Protein AF-A0A954Z2D8-F1 (afdb_monomer_lite)

Secondary structure (DSSP, 8-state):
----PPPHHHHHHHHHHHHHHHHHHHHHHTSTTTHHHHHHHHHHHHHHHHHHHHT-HHHHHHH-HHHHHHHHHHHHHHHHHHHHHS-GGGHHHHHHHHHHHHHHHHHHHHHHHHHS-THHHHHHHHHHHHTTT--SSSHHHHHHHHHHHHHHHHHHHHHHHHHHHHHHHHHHHHHTT-TTS-SSPPPTTHHHHHHHHHHHHHHHHHHHHHHHTSHHHHHHHHTT--HHHHHHHHHHHHHHHHHHHHHHHHHHHTTS-GGGHHHHHHHHHHHHHHHHHHHHHHTT-HHHHHHHHHHHHHHHHHHHHHHHHTT--

Sequence (313 aa):
MLAFELPISVINFAYLVAAILFIYGLKGLTHPRTAVRGNLLGAVAMFIAVIVTLWDHHVIQYVGWGWIFGGIVVGGAIGAYLAVKVEMTGMPELVAVYNGFGGIASVLVAGAWLLSGTGEASHELTDATSALGAHDLMGNAGMSAALMQGTIAAAASGLIGGVTLLGSLVAYGKLAGIKWIPDGAFLPQQKAINALLMIVALALCYFTVTDIMGPTNAAIAANGGTVEAVATSTGWYYTGIVVIAFILGVTLVTPIGGADMPVVIALLNSYSGLAAAATGFVINNNVLIIAGSLVGASGLILTSIMCKAMNRS

pLDDT: mean 84.37, std 16.43, range [38.88, 98.44]

Foldseek 3Di:
DPQPQDPPVVLVVLLVVLLVLLVQLVVLCVDPVSNVVSVVSNVVSVVSNVVSVVSHVVVCPPPHPCVVVVCCVVVVVVLVCCVVPDDPLLVLLNLLQVLLVLLVVLLVLLLCLLLVFCVVLLVVLVVVCVVVVPPPDCSVVVSLVLLLLLLLLSLLLLQLSLLLNLLSVLLSCQLVVPPVQDFQDDDVVLVVVLVVLVVLSVVLSVCLSCLLVDVVVVVCVVVVHDSNVSSVVSSVSSVSNNVSSNVSSSSVNSNHGNVCSSLSSLQSQLSSLSSQLSSCSNVVRSSSVSSSNVSNVVSVVVSVVVCVVVVHD

Structure (mmCIF, N/CA/C/O backbone):
data_AF-A0A954Z2D8-F1
#
_entry.id   AF-A0A954Z2D8-F1
#
loop_
_atom_site.group_PDB
_atom_site.id
_atom_site.type_symbol
_atom_site.label_atom_id
_atom_site.label_alt_id
_atom_site.label_comp_id
_atom_site.label_asym_id
_atom_site.label_entity_id
_atom_site.label_seq_id
_atom_site.pdbx_PDB_ins_code
_atom_site.Cartn_x
_atom_site.Cartn_y
_atom_site.Cartn_z
_atom_site.occupancy
_atom_site.B_iso_or_equiv
_atom_site.auth_seq_id
_atom_site.auth_comp_id
_atom_site.auth_asym_id
_atom_site.auth_atom_id
_atom_site.pdbx_PDB_model_num
ATOM 1 N N . MET A 1 1 ? 9.539 -22.868 -30.161 1.00 38.88 1 MET A N 1
ATOM 2 C CA . MET A 1 1 ? 8.233 -22.185 -30.280 1.00 38.88 1 MET A CA 1
ATOM 3 C C . MET A 1 1 ? 8.534 -20.727 -30.548 1.00 38.88 1 MET A C 1
ATOM 5 O O . MET A 1 1 ? 9.243 -20.142 -29.745 1.00 38.88 1 MET A O 1
ATOM 9 N N . LEU A 1 2 ? 8.106 -20.186 -31.689 1.00 39.72 2 LEU A N 1
ATOM 10 C CA . LEU A 1 2 ? 8.226 -18.755 -31.976 1.00 39.72 2 LEU A CA 1
ATOM 11 C C . LEU A 1 2 ? 7.303 -18.022 -31.000 1.00 39.72 2 LEU A C 1
ATOM 13 O O . LEU A 1 2 ? 6.085 -18.070 -31.162 1.00 39.72 2 LEU A O 1
ATOM 17 N N . ALA A 1 3 ? 7.868 -17.450 -29.942 1.00 55.41 3 ALA A N 1
ATOM 18 C CA . ALA A 1 3 ? 7.122 -16.575 -29.058 1.00 55.41 3 ALA A CA 1
ATOM 19 C C . ALA A 1 3 ? 6.740 -15.329 -29.864 1.00 55.41 3 ALA A C 1
ATOM 21 O O . ALA A 1 3 ? 7.600 -14.639 -30.404 1.00 55.41 3 ALA A O 1
ATOM 22 N N . PHE A 1 4 ? 5.440 -15.102 -30.031 1.00 63.59 4 PHE A N 1
ATOM 23 C CA . PHE A 1 4 ? 4.930 -13.865 -30.603 1.00 63.59 4 PHE A CA 1
ATOM 24 C C . PHE A 1 4 ? 5.099 -12.769 -29.547 1.00 63.59 4 PHE A C 1
ATOM 26 O O . PHE A 1 4 ? 4.256 -12.616 -28.661 1.00 63.59 4 PHE A O 1
ATOM 33 N N . GLU A 1 5 ? 6.224 -12.063 -29.613 1.00 67.44 5 GLU A N 1
ATOM 34 C CA . GLU A 1 5 ? 6.506 -10.919 -28.753 1.00 67.44 5 GLU A CA 1
ATOM 35 C C . GLU A 1 5 ? 5.671 -9.722 -29.214 1.00 67.44 5 GLU A C 1
ATOM 37 O O . GLU A 1 5 ? 5.695 -9.333 -30.387 1.00 67.44 5 GLU A O 1
ATOM 42 N N . LEU A 1 6 ? 4.890 -9.148 -28.295 1.00 73.00 6 LEU A N 1
ATOM 43 C CA . LEU A 1 6 ? 4.179 -7.909 -28.579 1.00 73.00 6 LEU A CA 1
ATOM 44 C C . LEU A 1 6 ? 5.193 -6.762 -28.655 1.00 73.00 6 LEU A C 1
ATOM 46 O O . LEU A 1 6 ? 6.015 -6.619 -27.751 1.00 73.00 6 LEU A O 1
ATOM 50 N N . PRO A 1 7 ? 5.113 -5.892 -29.675 1.00 82.31 7 PRO A N 1
ATOM 51 C CA . PRO A 1 7 ? 5.908 -4.674 -29.691 1.00 82.31 7 PRO A CA 1
ATOM 52 C C . PRO A 1 7 ? 5.630 -3.824 -28.441 1.00 82.31 7 PRO A C 1
ATOM 54 O O . PRO A 1 7 ? 4.473 -3.676 -28.040 1.00 82.31 7 PRO A O 1
ATOM 57 N N . ILE A 1 8 ? 6.662 -3.186 -27.878 1.00 78.00 8 ILE A N 1
ATOM 58 C CA . ILE A 1 8 ? 6.557 -2.288 -26.706 1.00 78.00 8 ILE A CA 1
ATOM 59 C C . ILE A 1 8 ? 5.480 -1.206 -26.910 1.00 78.00 8 ILE A C 1
ATOM 61 O O . ILE A 1 8 ? 4.759 -0.834 -25.985 1.00 78.00 8 ILE A O 1
ATOM 65 N N . SER A 1 9 ? 5.309 -0.726 -28.144 1.00 85.12 9 SER A N 1
ATOM 66 C CA . SER A 1 9 ? 4.254 0.228 -28.502 1.00 85.12 9 SER A CA 1
ATOM 67 C C . SER A 1 9 ? 2.841 -0.318 -28.272 1.00 85.12 9 SER A C 1
ATOM 69 O O . SER A 1 9 ? 1.966 0.432 -27.843 1.00 85.12 9 SER A O 1
ATOM 71 N N . VAL A 1 10 ? 2.613 -1.614 -28.501 1.00 87.38 10 VAL A N 1
ATOM 72 C CA . VAL A 1 10 ? 1.324 -2.280 -28.261 1.00 87.38 10 VAL A CA 1
ATOM 73 C C . VAL A 1 10 ? 1.069 -2.435 -26.764 1.00 87.38 10 VAL A C 1
ATOM 75 O O . VAL A 1 10 ? -0.043 -2.162 -26.315 1.00 87.38 10 VAL A O 1
ATOM 78 N N . ILE A 1 11 ? 2.095 -2.794 -25.987 1.00 84.56 11 ILE A N 1
ATOM 79 C CA . ILE A 1 11 ? 2.027 -2.870 -24.517 1.00 84.56 11 ILE A CA 1
ATOM 80 C C . ILE A 1 11 ? 1.660 -1.496 -23.940 1.00 84.56 11 ILE A C 1
ATOM 82 O O . ILE A 1 11 ? 0.662 -1.362 -23.231 1.00 84.56 11 ILE A O 1
ATOM 86 N N . ASN A 1 12 ? 2.392 -0.449 -24.329 1.00 86.50 12 ASN A N 1
ATOM 87 C CA . ASN A 1 12 ? 2.139 0.926 -23.892 1.00 86.50 12 ASN A CA 1
ATOM 88 C C . ASN A 1 12 ? 0.759 1.440 -24.316 1.00 86.50 12 ASN A C 1
ATOM 90 O O . ASN A 1 12 ? 0.091 2.139 -23.551 1.00 86.50 12 ASN A O 1
ATOM 94 N N . PHE A 1 13 ? 0.302 1.081 -25.516 1.00 90.06 13 PHE A N 1
ATOM 95 C CA . PHE A 1 13 ? -1.039 1.425 -25.971 1.00 90.06 13 PHE A CA 1
ATOM 96 C C . PHE A 1 13 ? -2.118 0.721 -25.141 1.00 90.06 13 PHE A C 1
ATOM 98 O O . PHE A 1 13 ? -3.084 1.356 -24.721 1.00 90.06 13 PHE A O 1
ATOM 105 N N . ALA A 1 14 ? -1.956 -0.569 -24.848 1.00 91.75 14 ALA A N 1
ATOM 106 C CA . ALA A 1 14 ? -2.909 -1.306 -24.027 1.00 91.75 14 ALA A CA 1
ATOM 107 C C . ALA A 1 14 ? -2.941 -0.785 -22.579 1.00 91.75 14 ALA A C 1
ATOM 109 O O . ALA A 1 14 ? -4.015 -0.659 -21.989 1.00 91.75 14 ALA A O 1
ATOM 110 N N . TYR A 1 15 ? -1.789 -0.382 -22.042 1.00 89.75 15 TYR A N 1
ATOM 111 C CA . TYR A 1 15 ? -1.669 0.350 -20.784 1.00 89.75 15 TYR A CA 1
ATOM 112 C C . TYR A 1 15 ? -2.420 1.687 -20.803 1.00 89.75 15 TYR A C 1
ATOM 114 O O . TYR A 1 15 ? -3.185 1.979 -19.882 1.00 89.75 15 TYR A O 1
ATOM 122 N N . LEU A 1 16 ? -2.299 2.470 -21.875 1.00 90.88 16 LEU A N 1
ATOM 123 C CA . LEU A 1 16 ? -3.079 3.697 -22.042 1.00 90.88 16 LEU A CA 1
ATOM 124 C C . LEU A 1 16 ? -4.591 3.413 -22.077 1.00 90.88 16 LEU A C 1
ATOM 126 O O . LEU A 1 16 ? -5.366 4.112 -21.423 1.00 90.88 16 LEU A O 1
ATOM 130 N N . VAL A 1 17 ? -5.020 2.370 -22.793 1.00 95.06 17 VAL A N 1
ATOM 131 C CA . VAL A 1 17 ? -6.430 1.951 -22.837 1.00 95.06 17 VAL A CA 1
ATOM 132 C C . VAL A 1 17 ? -6.928 1.552 -21.446 1.00 95.06 17 VAL A C 1
ATOM 134 O O . VAL A 1 17 ? -7.984 2.023 -21.023 1.00 95.06 17 VAL A O 1
ATOM 137 N N . ALA A 1 18 ? -6.168 0.745 -20.701 1.00 95.12 18 ALA A N 1
ATOM 138 C CA . ALA A 1 18 ? -6.508 0.366 -19.331 1.00 95.12 18 ALA A CA 1
ATOM 139 C C . ALA A 1 18 ? -6.629 1.598 -18.416 1.00 95.12 18 ALA A C 1
ATOM 141 O O . ALA A 1 18 ? -7.608 1.727 -17.682 1.00 95.12 18 ALA A O 1
ATOM 142 N N . ALA A 1 19 ? -5.700 2.552 -18.514 1.00 93.19 19 ALA A N 1
ATOM 143 C CA . ALA A 1 19 ? -5.745 3.802 -17.758 1.00 93.19 19 ALA A CA 1
ATOM 144 C C . ALA A 1 19 ? -7.007 4.635 -18.059 1.00 93.19 19 ALA A C 1
ATOM 146 O O . ALA A 1 19 ? -7.671 5.119 -17.140 1.00 93.19 19 ALA A O 1
ATOM 147 N N . ILE A 1 20 ? -7.394 4.749 -19.334 1.00 95.38 20 ILE A N 1
ATOM 148 C CA . ILE A 1 20 ? -8.640 5.418 -19.741 1.00 95.38 20 ILE A CA 1
ATOM 149 C C . ILE A 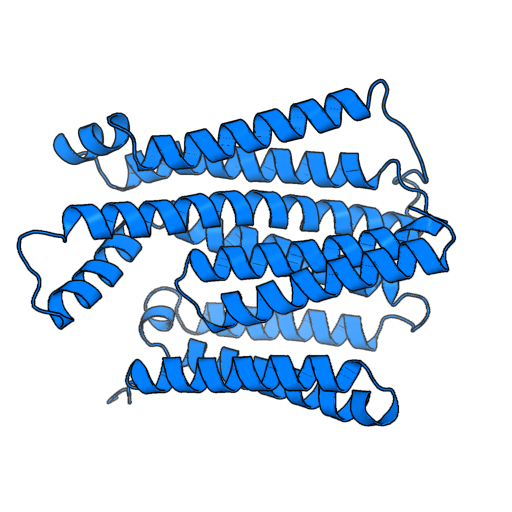1 20 ? -9.858 4.699 -19.143 1.00 95.38 20 ILE A C 1
ATOM 151 O O . ILE A 1 20 ? -10.761 5.348 -18.608 1.00 95.38 20 ILE A O 1
ATOM 155 N N . LEU A 1 21 ? -9.885 3.366 -19.183 1.00 96.62 21 LEU A N 1
ATOM 156 C CA . LEU A 1 21 ? -10.968 2.575 -18.600 1.00 96.62 21 LEU A CA 1
ATOM 157 C C . LEU A 1 21 ? -11.054 2.735 -17.075 1.00 96.62 21 LEU A C 1
ATOM 159 O O . LEU A 1 21 ? -12.168 2.841 -16.563 1.00 96.62 21 LEU A O 1
ATOM 163 N N . PHE A 1 22 ? -9.931 2.848 -16.354 1.00 94.81 22 PHE A N 1
ATOM 164 C CA . PHE A 1 22 ? -9.936 3.189 -14.924 1.00 94.81 22 PHE A CA 1
ATOM 165 C C . PHE A 1 22 ? -10.562 4.556 -14.655 1.00 94.81 22 PHE A C 1
ATOM 167 O O . PHE A 1 22 ? -11.401 4.676 -13.760 1.00 94.81 22 PHE A O 1
ATOM 174 N N . ILE A 1 23 ? -10.213 5.573 -15.449 1.00 94.44 23 ILE A N 1
ATOM 175 C CA . ILE A 1 23 ? -10.785 6.923 -15.331 1.00 94.44 23 ILE A CA 1
ATOM 176 C C . ILE A 1 23 ? -12.305 6.879 -15.519 1.00 94.44 23 ILE A C 1
ATOM 178 O O . ILE A 1 23 ? -13.056 7.407 -14.693 1.00 94.44 23 ILE A O 1
ATOM 182 N N . TYR A 1 24 ? -12.783 6.233 -16.586 1.00 95.44 24 TYR A N 1
ATOM 183 C CA . TYR A 1 24 ? -14.221 6.097 -16.833 1.00 95.44 24 TYR A CA 1
ATOM 184 C C . TYR A 1 24 ? -14.915 5.214 -15.794 1.00 95.44 24 TYR A C 1
ATOM 186 O O . TYR A 1 24 ? -16.057 5.501 -15.430 1.00 95.44 24 TYR A O 1
ATOM 194 N N . GLY A 1 25 ? -14.232 4.188 -15.288 1.00 95.38 25 GLY A N 1
ATOM 195 C CA . GLY A 1 25 ? -14.700 3.334 -14.203 1.00 95.38 25 GLY A CA 1
ATOM 196 C C . GLY A 1 25 ? -14.978 4.140 -12.938 1.00 95.38 25 GLY A C 1
ATOM 197 O O . GLY A 1 25 ? -16.120 4.180 -12.478 1.00 95.38 25 GLY A O 1
ATOM 198 N N . LEU A 1 26 ? -13.977 4.877 -12.444 1.00 92.19 26 LEU A N 1
ATOM 199 C CA . LEU A 1 26 ? -14.098 5.755 -11.274 1.00 92.19 26 LEU A CA 1
ATOM 200 C C . LEU A 1 26 ? -15.153 6.845 -11.480 1.00 92.19 26 LEU A C 1
ATOM 202 O O . LEU A 1 26 ? -15.986 7.071 -10.603 1.00 92.19 26 LEU A O 1
ATOM 206 N N . LYS A 1 27 ? -15.198 7.469 -12.664 1.00 93.62 27 LYS A N 1
ATOM 207 C CA . LYS A 1 27 ? -16.262 8.423 -13.007 1.00 93.62 27 LYS A CA 1
ATOM 208 C C . LYS A 1 27 ? -17.643 7.770 -12.923 1.00 93.62 27 LYS A C 1
ATOM 210 O O . LYS A 1 27 ? -18.565 8.371 -12.378 1.00 93.62 27 LYS A O 1
ATOM 215 N N . GLY A 1 28 ? -17.791 6.543 -13.416 1.00 94.38 28 GLY A N 1
ATOM 216 C CA . GLY A 1 28 ? -19.035 5.779 -13.353 1.00 94.38 28 GLY A CA 1
ATOM 217 C C . GLY A 1 28 ? -19.484 5.451 -11.925 1.00 94.38 28 GLY A C 1
ATOM 218 O O . GLY A 1 28 ? -20.688 5.410 -11.676 1.00 94.38 28 GLY A O 1
ATOM 219 N N . LEU A 1 29 ? -18.549 5.286 -10.984 1.00 94.19 29 LEU A N 1
ATOM 220 C CA . LEU A 1 29 ? -18.843 5.019 -9.570 1.00 94.19 29 LEU A CA 1
ATOM 221 C C . LEU A 1 29 ? -19.418 6.229 -8.819 1.00 94.19 29 LEU A C 1
ATOM 223 O O . LEU A 1 29 ? -20.086 6.051 -7.806 1.00 94.19 29 LEU A O 1
ATOM 227 N N . THR A 1 30 ? -19.233 7.451 -9.326 1.00 91.56 30 THR A N 1
ATOM 228 C CA . THR A 1 30 ? -19.733 8.672 -8.662 1.00 91.56 30 THR A CA 1
ATOM 229 C C . THR A 1 30 ? -21.256 8.833 -8.699 1.00 91.56 30 THR A C 1
ATOM 231 O O . THR A 1 30 ? -21.799 9.652 -7.962 1.00 91.56 30 THR A O 1
ATOM 234 N N . HIS A 1 31 ? -21.960 8.075 -9.548 1.00 93.44 31 HIS A N 1
ATOM 235 C CA . HIS A 1 31 ? -23.414 8.159 -9.690 1.00 93.44 31 HIS A CA 1
ATOM 236 C C . HIS A 1 31 ? -24.064 6.775 -9.521 1.00 93.44 31 HIS A C 1
ATOM 238 O O . HIS A 1 31 ? -23.681 5.836 -10.226 1.00 93.44 31 HIS A O 1
ATOM 244 N N . PRO A 1 32 ? -25.123 6.635 -8.694 1.00 94.25 32 PRO A N 1
ATOM 245 C CA . PRO A 1 32 ? -25.753 5.336 -8.429 1.00 94.25 32 PRO A CA 1
ATOM 246 C C . PRO A 1 32 ? -26.221 4.593 -9.687 1.00 94.25 32 PRO A C 1
ATOM 248 O O . PRO A 1 32 ? -26.073 3.379 -9.789 1.00 94.25 32 PRO A O 1
ATOM 251 N N . ARG A 1 33 ? -26.738 5.322 -10.689 1.00 96.56 33 ARG A N 1
ATOM 252 C CA . ARG A 1 33 ? -27.242 4.733 -11.946 1.00 96.56 33 ARG A CA 1
ATOM 253 C C . ARG A 1 33 ? -26.143 4.112 -12.811 1.00 96.56 33 ARG A C 1
ATOM 255 O O . ARG A 1 33 ? -26.430 3.220 -13.604 1.00 96.56 33 ARG A O 1
ATOM 262 N N . THR A 1 34 ? -24.905 4.590 -12.696 1.00 96.69 34 THR A N 1
ATOM 263 C CA . THR A 1 34 ? -23.763 4.118 -13.492 1.00 96.69 34 THR A CA 1
ATOM 264 C C . THR A 1 34 ? -22.790 3.259 -12.694 1.00 96.69 34 THR A C 1
ATOM 266 O O . THR A 1 34 ? -21.894 2.683 -13.304 1.00 96.69 34 THR A O 1
ATOM 269 N N . ALA A 1 35 ? -22.980 3.111 -11.379 1.00 95.62 35 ALA A N 1
ATOM 270 C CA . ALA A 1 35 ? -22.031 2.450 -10.484 1.00 95.62 35 ALA A CA 1
ATOM 271 C C . ALA A 1 35 ? -21.677 1.018 -10.921 1.00 95.62 35 ALA A C 1
ATOM 273 O O . ALA A 1 35 ? -20.503 0.669 -10.994 1.00 95.62 35 ALA A O 1
ATOM 274 N N . VAL A 1 36 ? -22.668 0.213 -11.320 1.00 96.94 36 VAL A N 1
ATOM 275 C CA . VAL A 1 36 ? -22.432 -1.167 -11.791 1.00 96.94 36 VAL A CA 1
ATOM 276 C C . VAL A 1 36 ? -21.559 -1.193 -13.049 1.00 96.94 36 VAL A C 1
ATOM 278 O O . VAL A 1 36 ? -20.618 -1.978 -13.143 1.00 96.94 36 VAL A O 1
ATOM 281 N N . ARG A 1 37 ? -21.834 -0.298 -14.009 1.00 96.69 37 ARG A N 1
ATOM 282 C CA . ARG A 1 37 ? -21.026 -0.170 -15.232 1.00 96.69 37 ARG A CA 1
ATOM 283 C C . ARG A 1 37 ? -19.627 0.355 -14.918 1.00 96.69 37 ARG A C 1
ATOM 285 O O . ARG A 1 37 ? -18.668 -0.141 -15.491 1.00 96.69 37 ARG A O 1
ATOM 292 N N . GLY A 1 38 ? -19.512 1.317 -14.002 1.00 96.81 38 GLY A N 1
ATOM 293 C CA . GLY A 1 38 ? -18.231 1.849 -13.540 1.00 96.81 38 GLY A CA 1
ATOM 294 C C . GLY A 1 38 ? -17.344 0.761 -12.937 1.00 96.81 38 GLY A C 1
ATOM 295 O O . GLY A 1 38 ? -16.188 0.625 -13.332 1.00 96.81 38 GLY A O 1
ATOM 296 N N . ASN A 1 39 ? -17.913 -0.080 -12.069 1.00 96.12 39 ASN A N 1
ATOM 297 C CA . ASN A 1 39 ? -17.202 -1.217 -11.489 1.00 96.12 39 ASN A CA 1
ATOM 298 C C . ASN A 1 39 ? -16.741 -2.220 -12.562 1.00 96.12 39 ASN A C 1
ATOM 300 O O . ASN A 1 39 ? -15.593 -2.657 -12.547 1.00 96.12 39 ASN A O 1
ATOM 304 N N . LEU A 1 40 ? -17.604 -2.540 -13.537 1.00 97.12 40 LEU A N 1
ATOM 305 C CA . LEU A 1 40 ? -17.248 -3.436 -14.641 1.00 97.12 40 LEU A CA 1
ATOM 306 C C . LEU A 1 40 ? -16.105 -2.875 -15.501 1.00 97.12 40 LEU A C 1
ATOM 308 O O . LEU A 1 40 ? -15.192 -3.618 -15.848 1.00 97.12 40 LEU A O 1
ATOM 312 N N . LEU A 1 41 ? -16.123 -1.577 -15.822 1.00 97.00 41 LEU A N 1
ATOM 313 C CA . LEU A 1 41 ? -15.036 -0.931 -16.568 1.00 97.00 41 LEU A CA 1
ATOM 314 C C . LEU A 1 41 ? -13.705 -1.016 -15.811 1.00 97.00 41 LEU A C 1
ATOM 316 O O . LEU A 1 41 ? -12.685 -1.317 -16.424 1.00 97.00 41 LEU A O 1
ATOM 320 N N . GLY A 1 42 ? -13.723 -0.820 -14.488 1.00 95.56 42 GLY A N 1
ATOM 321 C CA . GLY A 1 42 ? -12.544 -1.006 -13.639 1.00 95.56 42 GLY A CA 1
ATOM 322 C C . GLY A 1 42 ? -12.032 -2.451 -13.638 1.00 95.56 42 GLY A C 1
ATOM 323 O O . GLY A 1 42 ? -10.830 -2.676 -13.765 1.00 95.56 42 GLY A O 1
ATOM 324 N N . ALA A 1 43 ? -12.929 -3.439 -13.574 1.00 96.06 43 ALA A N 1
ATOM 325 C CA . ALA A 1 43 ? -12.555 -4.852 -13.650 1.00 96.06 43 ALA A CA 1
ATOM 326 C C . ALA A 1 43 ? -11.934 -5.219 -15.012 1.00 96.06 43 ALA A C 1
ATOM 328 O O . ALA A 1 43 ? -10.915 -5.906 -15.060 1.00 96.06 43 ALA A O 1
ATOM 329 N N . VAL A 1 44 ? -12.502 -4.719 -16.116 1.00 97.19 44 VAL A N 1
ATOM 330 C CA . VAL A 1 44 ? -11.943 -4.902 -17.467 1.00 97.19 44 VAL A CA 1
ATOM 331 C C . VAL A 1 44 ? -10.581 -4.217 -17.596 1.00 97.19 44 VAL A C 1
ATOM 333 O O . VAL A 1 44 ? -9.665 -4.801 -18.170 1.00 97.19 44 VAL A O 1
ATOM 336 N N . ALA A 1 45 ? -10.414 -3.019 -17.030 1.00 95.69 45 ALA A N 1
ATOM 337 C CA . ALA A 1 45 ? -9.133 -2.317 -17.006 1.00 95.69 45 ALA A CA 1
ATOM 338 C C . ALA A 1 45 ? -8.046 -3.125 -16.277 1.00 95.69 45 ALA A C 1
ATOM 340 O O . ALA A 1 45 ? -6.968 -3.332 -16.836 1.00 95.69 45 ALA A O 1
ATOM 341 N N . MET A 1 46 ? -8.347 -3.638 -15.074 1.00 95.31 46 MET A N 1
ATOM 342 C CA . MET A 1 46 ? -7.441 -4.524 -14.325 1.00 95.31 46 MET A CA 1
ATOM 343 C C . MET A 1 46 ? -7.102 -5.783 -15.124 1.00 95.31 46 MET A C 1
ATOM 345 O O . MET A 1 46 ? -5.939 -6.170 -15.184 1.00 95.31 46 MET A O 1
ATOM 349 N N . PHE A 1 47 ? -8.095 -6.409 -15.763 1.00 94.44 47 PHE A N 1
ATOM 350 C CA . PHE A 1 47 ? -7.877 -7.609 -16.569 1.00 94.44 47 PHE A CA 1
ATOM 351 C C . PHE A 1 47 ? -6.931 -7.345 -17.747 1.00 94.44 47 PHE A C 1
ATOM 353 O O . PHE A 1 47 ? -5.972 -8.090 -17.932 1.00 94.44 47 PHE A O 1
ATOM 360 N N . ILE A 1 48 ? -7.150 -6.263 -18.503 1.00 93.62 48 ILE A N 1
ATOM 361 C CA . ILE A 1 48 ? -6.263 -5.864 -19.607 1.00 93.62 48 ILE A CA 1
ATOM 362 C C . ILE A 1 48 ? -4.846 -5.620 -19.087 1.00 93.62 48 ILE A C 1
ATOM 364 O O . ILE A 1 48 ? -3.900 -6.156 -19.657 1.00 93.62 48 ILE A O 1
ATOM 368 N N . ALA A 1 49 ? -4.698 -4.855 -18.001 1.00 90.75 49 ALA A N 1
ATOM 369 C CA . ALA A 1 49 ? -3.393 -4.549 -17.425 1.00 90.75 49 ALA A CA 1
ATOM 370 C C . ALA A 1 49 ? -2.627 -5.826 -17.046 1.00 90.75 49 ALA A C 1
ATOM 372 O O . ALA A 1 49 ? -1.494 -5.997 -17.482 1.00 90.75 49 ALA A O 1
ATOM 373 N N . VAL A 1 50 ? -3.267 -6.754 -16.324 1.00 89.69 50 VAL A N 1
ATOM 374 C CA . VAL A 1 50 ? -2.652 -8.029 -15.926 1.00 89.69 50 VAL A CA 1
ATOM 375 C C . VAL A 1 50 ? -2.245 -8.859 -17.142 1.00 89.69 50 VAL A C 1
ATOM 377 O O . VAL A 1 50 ? -1.112 -9.323 -17.197 1.00 89.69 50 VAL A O 1
ATOM 380 N N . ILE A 1 51 ? -3.125 -9.038 -18.133 1.00 89.06 51 ILE A N 1
ATOM 381 C CA . ILE A 1 51 ? -2.817 -9.864 -19.312 1.00 89.06 51 ILE A CA 1
ATOM 382 C C . ILE A 1 51 ? -1.668 -9.273 -20.129 1.00 89.06 51 ILE A C 1
ATOM 384 O O . ILE A 1 51 ? -0.801 -10.014 -20.582 1.00 89.06 51 ILE A O 1
ATOM 388 N N . VAL A 1 52 ? -1.641 -7.952 -20.296 1.00 87.00 52 VAL A N 1
ATOM 389 C CA . VAL A 1 52 ? -0.574 -7.262 -21.027 1.00 87.00 52 VAL A CA 1
ATOM 390 C C . VAL A 1 52 ? 0.756 -7.381 -20.285 1.00 87.00 52 VAL A C 1
ATOM 392 O O . VAL A 1 52 ? 1.758 -7.700 -20.916 1.00 87.00 52 VAL A O 1
ATOM 395 N N . THR A 1 53 ? 0.771 -7.211 -18.958 1.00 84.44 53 THR A N 1
ATOM 396 C CA . THR A 1 53 ? 1.981 -7.424 -18.147 1.00 84.44 53 THR A CA 1
ATOM 397 C C . THR A 1 53 ? 2.461 -8.876 -18.209 1.00 84.44 53 THR A C 1
ATOM 399 O O . THR A 1 53 ? 3.659 -9.119 -18.279 1.00 84.44 53 THR A O 1
ATOM 402 N N . LEU A 1 54 ? 1.547 -9.851 -18.240 1.00 81.88 54 LEU A N 1
ATOM 403 C CA . LEU A 1 54 ? 1.895 -11.268 -18.399 1.00 81.88 54 LEU A CA 1
ATOM 404 C C . LEU A 1 54 ? 2.411 -11.622 -19.798 1.00 81.88 54 LEU A C 1
ATOM 406 O O . LEU A 1 54 ? 2.995 -12.687 -19.961 1.00 81.88 54 LEU A O 1
ATOM 410 N N . TRP A 1 55 ? 2.178 -10.777 -20.802 1.00 78.81 55 TRP A N 1
ATOM 411 C CA . TRP A 1 55 ? 2.686 -10.981 -22.160 1.00 78.81 55 TRP A CA 1
ATOM 412 C C . TRP A 1 55 ? 4.108 -10.433 -22.345 1.00 78.81 55 TRP A C 1
ATOM 414 O O . TRP A 1 55 ? 4.749 -10.717 -23.357 1.00 78.81 55 TRP A O 1
ATOM 424 N N . ASP A 1 56 ? 4.609 -9.654 -21.384 1.00 71.75 56 ASP A N 1
ATOM 425 C CA . ASP A 1 56 ? 5.977 -9.149 -21.403 1.00 71.75 56 ASP A CA 1
ATOM 426 C C . ASP A 1 56 ? 6.965 -10.277 -21.063 1.00 71.75 56 ASP A C 1
ATOM 428 O O . ASP A 1 56 ? 7.023 -10.789 -19.940 1.00 71.75 56 ASP A O 1
ATOM 432 N N . HIS A 1 57 ? 7.742 -10.691 -22.066 1.00 59.81 57 HIS A N 1
ATOM 433 C CA . HIS A 1 57 ? 8.661 -11.822 -21.972 1.00 59.81 57 HIS A CA 1
ATOM 434 C C . HIS A 1 57 ? 9.809 -11.606 -20.981 1.00 59.81 57 HIS A C 1
ATOM 436 O O . HIS A 1 57 ? 10.344 -12.599 -20.476 1.00 59.81 57 HIS A O 1
ATOM 442 N N . HIS A 1 58 ? 10.133 -10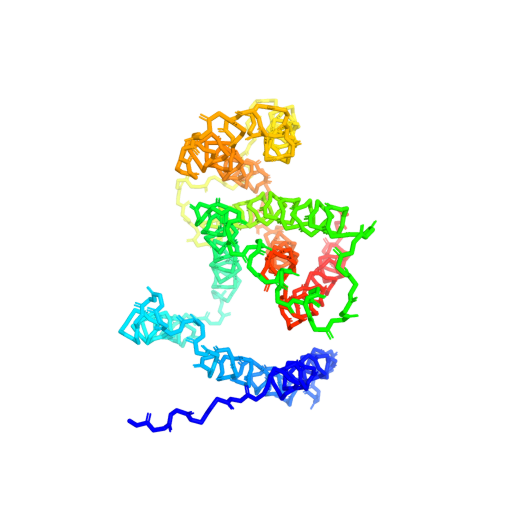.356 -20.634 1.00 59.94 58 HIS A N 1
ATOM 443 C CA . HIS A 1 58 ? 11.132 -10.055 -19.608 1.00 59.94 58 HIS A CA 1
ATOM 444 C C . HIS A 1 58 ? 10.669 -10.541 -18.233 1.00 59.94 58 HIS A C 1
ATOM 446 O O . HIS A 1 58 ? 11.445 -11.139 -17.502 1.00 59.94 58 HIS A O 1
ATOM 452 N N . VAL A 1 59 ? 9.379 -10.426 -17.909 1.00 58.34 59 VAL A N 1
ATOM 453 C CA . VAL A 1 59 ? 8.831 -10.861 -16.610 1.00 58.34 59 VAL A CA 1
ATOM 454 C C . VAL A 1 59 ? 8.876 -12.390 -16.453 1.00 58.34 59 VAL A C 1
ATOM 456 O O . VAL A 1 59 ? 9.058 -12.924 -15.357 1.00 58.34 59 VAL A O 1
ATOM 459 N N . ILE A 1 60 ? 8.727 -13.121 -17.559 1.00 56.62 60 ILE A N 1
ATOM 460 C CA . ILE A 1 60 ? 8.548 -14.580 -17.565 1.00 56.62 60 ILE A CA 1
ATOM 461 C C . ILE A 1 60 ? 9.868 -15.333 -17.334 1.00 56.62 60 ILE A C 1
ATOM 463 O O . ILE A 1 60 ? 9.860 -16.394 -16.702 1.00 56.62 60 ILE A O 1
ATOM 467 N N . GLN A 1 61 ? 10.991 -14.815 -17.840 1.00 55.97 61 GLN A N 1
ATOM 468 C CA . GLN A 1 61 ? 12.276 -15.526 -17.826 1.00 55.97 61 GLN A CA 1
ATOM 469 C C . GLN A 1 61 ? 12.930 -15.579 -16.434 1.00 55.97 61 GLN A C 1
ATOM 471 O O . GLN A 1 61 ? 13.576 -16.576 -16.119 1.00 55.97 61 GLN A O 1
ATOM 476 N N . TYR A 1 62 ? 12.718 -14.566 -15.585 1.00 54.09 62 TYR A N 1
ATOM 477 C CA . TYR A 1 62 ? 13.351 -14.479 -14.258 1.00 54.09 62 TYR A CA 1
ATOM 478 C C . TYR A 1 62 ? 12.639 -15.284 -13.166 1.00 54.09 62 TYR A C 1
ATOM 480 O O . TYR A 1 62 ? 13.281 -15.803 -12.256 1.00 54.09 62 TYR A O 1
ATOM 488 N N . VAL A 1 63 ? 11.311 -15.398 -13.240 1.00 59.34 63 VAL A N 1
ATOM 489 C CA . VAL A 1 63 ? 10.488 -15.966 -12.158 1.00 59.34 63 VAL A CA 1
ATOM 490 C C . VAL A 1 63 ? 9.930 -17.344 -12.527 1.00 59.34 63 VAL A C 1
ATOM 492 O O . VAL A 1 63 ? 9.738 -18.188 -11.656 1.00 59.34 63 VAL A O 1
ATOM 495 N N . GLY A 1 64 ? 9.704 -17.618 -13.815 1.00 67.56 64 GLY A N 1
ATOM 496 C CA . GLY A 1 64 ? 9.038 -18.831 -14.284 1.00 67.56 64 GLY A CA 1
ATOM 497 C C . GLY A 1 64 ? 7.522 -18.811 -14.040 1.00 67.56 64 GLY A C 1
ATOM 498 O O . GLY A 1 64 ? 7.026 -18.377 -12.999 1.00 67.56 64 GLY A O 1
ATOM 499 N N . TRP A 1 65 ? 6.760 -19.337 -15.004 1.00 73.12 65 TRP A N 1
ATOM 500 C CA . TRP A 1 65 ? 5.287 -19.334 -15.002 1.00 73.12 65 TRP A CA 1
ATOM 501 C C . TRP A 1 65 ? 4.639 -19.862 -13.712 1.00 73.12 65 TRP A C 1
ATOM 503 O O . TRP A 1 65 ? 3.553 -19.416 -13.346 1.00 73.12 65 TRP A O 1
ATOM 513 N N . GLY A 1 66 ? 5.299 -20.792 -13.014 1.00 80.44 66 GLY A N 1
ATOM 514 C CA . GLY A 1 66 ? 4.766 -21.431 -11.810 1.00 80.44 66 GLY A CA 1
ATOM 515 C C . GLY A 1 66 ? 4.517 -20.465 -10.650 1.00 80.44 66 GLY A C 1
ATOM 516 O O . GLY A 1 66 ? 3.454 -20.523 -10.036 1.00 80.44 66 GLY A O 1
ATOM 517 N N . TRP A 1 67 ? 5.449 -19.550 -10.368 1.00 84.50 67 TRP A N 1
ATOM 518 C CA . TRP A 1 67 ? 5.318 -18.612 -9.245 1.00 84.50 67 TRP A CA 1
ATOM 519 C C . TRP A 1 67 ? 4.308 -17.503 -9.534 1.00 84.50 67 TRP A C 1
ATOM 521 O O . TRP A 1 67 ? 3.497 -17.177 -8.669 1.00 84.50 67 TRP A O 1
ATOM 531 N N . ILE A 1 68 ? 4.302 -16.975 -10.762 1.00 85.81 68 ILE A N 1
ATOM 532 C CA . ILE A 1 68 ? 3.347 -15.942 -11.187 1.00 85.81 68 ILE A CA 1
ATOM 533 C C . ILE A 1 68 ? 1.922 -16.504 -11.170 1.00 85.81 68 ILE A C 1
ATOM 535 O O . ILE A 1 68 ? 1.033 -15.943 -10.527 1.00 85.81 68 ILE A O 1
ATOM 539 N N . PHE A 1 69 ? 1.704 -17.646 -11.829 1.00 86.12 69 PHE A N 1
ATOM 540 C CA . PHE A 1 69 ? 0.387 -18.276 -11.875 1.00 86.12 69 PHE A CA 1
ATOM 541 C C . PHE A 1 69 ? -0.055 -18.750 -10.487 1.00 86.12 69 PHE A C 1
ATOM 543 O O . PHE A 1 69 ? -1.200 -18.528 -10.098 1.00 86.12 69 PHE A O 1
ATOM 550 N N . GLY A 1 70 ? 0.860 -19.331 -9.704 1.00 90.44 70 GLY A N 1
ATOM 551 C CA . GLY A 1 70 ? 0.609 -19.719 -8.318 1.00 90.44 70 GLY A CA 1
ATOM 552 C C . GLY A 1 70 ? 0.173 -18.535 -7.455 1.00 90.44 70 GLY A C 1
ATOM 553 O O . GLY A 1 70 ? -0.831 -18.634 -6.754 1.00 90.44 70 GLY A O 1
ATOM 554 N N . GLY A 1 71 ? 0.860 -17.395 -7.557 1.00 91.56 71 GLY A N 1
ATOM 555 C CA . GLY A 1 71 ? 0.506 -16.167 -6.844 1.00 91.56 71 GLY A CA 1
ATOM 556 C C . GLY A 1 71 ? -0.873 -15.629 -7.230 1.00 91.56 71 GLY A C 1
ATOM 557 O O . GLY A 1 71 ? -1.683 -15.344 -6.347 1.00 91.56 71 GLY A O 1
ATOM 558 N N . ILE A 1 72 ? -1.178 -15.553 -8.531 1.00 91.81 72 ILE A N 1
ATOM 559 C CA . ILE A 1 72 ? -2.490 -15.104 -9.031 1.00 91.81 72 ILE A CA 1
ATOM 560 C C . ILE A 1 72 ? -3.606 -16.031 -8.543 1.00 91.81 72 ILE A C 1
ATOM 562 O O . ILE A 1 72 ? -4.632 -15.553 -8.062 1.00 91.81 72 ILE A O 1
ATOM 566 N N . VAL A 1 73 ? -3.415 -17.348 -8.639 1.00 94.06 73 VAL A N 1
ATOM 567 C CA . VAL A 1 73 ? -4.428 -18.330 -8.234 1.00 94.06 73 VAL A CA 1
ATOM 568 C C . VAL A 1 73 ? -4.639 -18.306 -6.726 1.00 94.06 73 VAL A C 1
ATOM 570 O O . VAL A 1 73 ? -5.780 -18.208 -6.281 1.00 94.06 73 VAL A O 1
ATOM 573 N N . VAL A 1 74 ? -3.571 -18.364 -5.928 1.00 95.12 74 VAL A N 1
ATOM 574 C CA . VAL A 1 74 ? -3.676 -18.388 -4.462 1.00 95.12 74 VAL A CA 1
ATOM 575 C C . VAL A 1 74 ? -4.230 -17.063 -3.942 1.00 95.12 74 VAL A C 1
ATOM 577 O O . VAL A 1 74 ? -5.204 -17.061 -3.189 1.00 95.12 74 VAL A O 1
ATOM 580 N N . GLY A 1 75 ? -3.666 -15.933 -4.375 1.00 94.44 75 GLY A N 1
ATOM 581 C CA . GLY A 1 75 ? -4.122 -14.605 -3.967 1.00 94.44 75 GLY A CA 1
ATOM 582 C C . GLY A 1 75 ? -5.550 -14.316 -4.427 1.00 94.44 75 GLY A C 1
ATOM 583 O O . GLY A 1 75 ? -6.378 -13.877 -3.629 1.00 94.44 75 GLY A O 1
ATOM 584 N N . GLY A 1 76 ? -5.870 -14.634 -5.685 1.00 94.62 76 GLY A N 1
ATOM 585 C CA . GLY A 1 76 ? -7.208 -14.477 -6.250 1.00 94.62 76 GLY A CA 1
ATOM 586 C C . GLY A 1 76 ? -8.253 -15.351 -5.558 1.00 94.62 76 GLY A C 1
ATOM 587 O O . GLY A 1 76 ? -9.341 -14.867 -5.253 1.00 94.62 76 GLY A O 1
ATOM 588 N N . ALA A 1 77 ? -7.924 -16.607 -5.238 1.00 95.94 77 ALA A N 1
ATOM 589 C CA . ALA A 1 77 ? -8.827 -17.512 -4.530 1.00 95.94 77 ALA A CA 1
ATOM 590 C C . ALA A 1 77 ? -9.092 -17.057 -3.088 1.00 95.94 77 ALA A C 1
ATOM 592 O O . ALA A 1 77 ? -10.249 -17.013 -2.670 1.00 95.94 77 ALA A O 1
ATOM 593 N N . ILE A 1 78 ? -8.048 -16.679 -2.339 1.00 95.69 78 ILE A N 1
ATOM 594 C CA . ILE A 1 78 ? -8.196 -16.157 -0.971 1.00 95.69 78 ILE A CA 1
ATOM 595 C C . ILE A 1 78 ? -9.009 -14.860 -0.990 1.00 95.69 78 ILE A C 1
ATOM 597 O O . ILE A 1 78 ? -9.957 -14.720 -0.216 1.00 95.69 78 ILE A O 1
ATOM 601 N N . GLY A 1 79 ? -8.683 -13.939 -1.901 1.00 94.06 79 GLY A N 1
ATOM 602 C CA . GLY A 1 79 ? -9.410 -12.687 -2.081 1.00 94.06 79 GLY A CA 1
ATOM 603 C C . GLY A 1 79 ? -10.890 -12.925 -2.374 1.00 94.06 79 GLY A C 1
ATOM 604 O O . GLY A 1 79 ? -11.741 -12.445 -1.630 1.00 94.06 79 GLY A O 1
ATOM 605 N N . ALA A 1 80 ? -11.207 -13.730 -3.389 1.00 94.56 80 ALA A N 1
ATOM 606 C CA . ALA A 1 80 ? -12.586 -14.038 -3.765 1.00 94.56 80 ALA A CA 1
ATOM 607 C C . ALA A 1 80 ? -13.365 -14.732 -2.638 1.00 94.56 80 ALA A C 1
ATOM 609 O O . ALA A 1 80 ? -14.518 -14.389 -2.379 1.00 94.56 80 ALA A O 1
ATOM 610 N N . TYR A 1 81 ? -12.736 -15.675 -1.936 1.00 96.06 81 TYR A N 1
ATOM 611 C CA . TYR A 1 81 ? -13.358 -16.358 -0.806 1.00 96.06 81 TYR A CA 1
ATOM 612 C C . TYR A 1 81 ? -13.724 -15.387 0.321 1.00 96.06 81 TYR A C 1
ATOM 614 O O . TYR A 1 81 ? -14.853 -15.418 0.810 1.00 96.06 81 TYR A O 1
ATOM 622 N N . LEU A 1 82 ? -12.801 -14.500 0.710 1.00 94.19 82 LEU A N 1
ATOM 623 C CA . LEU A 1 82 ? -13.068 -13.497 1.742 1.00 94.19 82 LEU A CA 1
ATOM 624 C C . LEU A 1 82 ? -14.158 -12.510 1.301 1.00 94.19 82 LEU A C 1
ATOM 626 O O . LEU A 1 82 ? -15.050 -12.215 2.091 1.00 94.19 82 LEU A O 1
ATOM 630 N N . ALA A 1 83 ? -14.148 -12.078 0.036 1.00 91.88 83 ALA A N 1
ATOM 631 C CA . ALA A 1 83 ? -15.141 -11.152 -0.508 1.00 91.88 83 ALA A CA 1
ATOM 632 C C . ALA A 1 83 ? -16.571 -11.710 -0.515 1.00 91.88 83 ALA A C 1
ATOM 634 O O . ALA A 1 83 ? -17.522 -10.948 -0.373 1.00 91.88 83 ALA A O 1
ATOM 635 N N . VAL A 1 84 ? -16.735 -13.026 -0.684 1.00 94.38 84 VAL A N 1
ATOM 636 C CA . VAL A 1 84 ? -18.058 -13.674 -0.701 1.00 94.38 84 VAL A CA 1
ATOM 637 C C . VAL A 1 84 ? -18.507 -14.100 0.698 1.00 94.38 84 VAL A C 1
ATOM 639 O O . VAL A 1 84 ? -19.705 -14.140 0.969 1.00 94.38 84 VAL A O 1
ATOM 642 N N . LYS A 1 85 ? -17.568 -14.452 1.585 1.00 94.19 85 LYS A N 1
ATOM 643 C CA . LYS A 1 85 ? -17.891 -15.010 2.904 1.00 94.19 85 LYS A CA 1
ATOM 644 C C . LYS A 1 85 ? -18.150 -13.953 3.978 1.00 94.19 85 LYS A C 1
ATOM 646 O O . LYS A 1 85 ? -18.898 -14.235 4.912 1.00 94.19 85 LYS A O 1
ATOM 651 N N . VAL A 1 86 ? -17.504 -12.791 3.902 1.00 93.94 86 VAL A N 1
ATOM 652 C CA . VAL A 1 86 ? -17.669 -11.732 4.908 1.00 93.94 86 VAL A CA 1
ATOM 653 C C . VAL A 1 86 ? -19.056 -11.100 4.785 1.00 93.94 86 VAL A C 1
ATOM 655 O O . VAL A 1 86 ? -19.529 -10.804 3.691 1.00 93.94 86 VAL A O 1
ATOM 658 N N . GLU A 1 87 ? -19.723 -10.912 5.922 1.00 93.94 87 GLU A N 1
ATOM 659 C CA . GLU A 1 87 ? -21.046 -10.293 5.980 1.00 93.94 87 GLU A CA 1
ATOM 660 C C . GLU A 1 87 ? -20.994 -8.811 5.576 1.00 93.94 87 GLU A C 1
ATOM 662 O O . GLU A 1 87 ? -20.000 -8.124 5.801 1.00 93.94 87 GLU A O 1
ATOM 667 N N . MET A 1 88 ? -22.101 -8.276 5.047 1.00 93.06 88 MET A N 1
ATOM 668 C CA . MET A 1 88 ? -22.178 -6.874 4.600 1.00 93.06 88 MET A CA 1
ATOM 669 C C . MET A 1 88 ? -21.918 -5.849 5.722 1.00 93.06 88 MET A C 1
ATOM 671 O O . MET A 1 88 ? -21.556 -4.707 5.447 1.00 93.06 88 MET A O 1
ATOM 675 N N . THR A 1 89 ? -22.102 -6.248 6.980 1.00 91.56 89 THR A N 1
ATOM 676 C CA . THR A 1 89 ? -21.781 -5.462 8.181 1.00 91.56 89 THR A CA 1
ATOM 677 C C . THR A 1 89 ? -20.278 -5.367 8.439 1.00 91.56 89 THR A C 1
ATOM 679 O O . THR A 1 89 ? -19.838 -4.355 8.973 1.00 91.56 89 THR A O 1
ATOM 682 N N . GLY A 1 90 ? -19.508 -6.374 8.015 1.00 92.19 90 GLY A N 1
ATOM 683 C CA . GLY A 1 90 ? -18.052 -6.470 8.154 1.00 92.19 90 GLY A CA 1
ATOM 684 C C . GLY A 1 90 ? -17.268 -5.934 6.947 1.00 92.19 90 GLY A C 1
ATOM 685 O O . GLY A 1 90 ? -16.088 -6.240 6.761 1.00 92.19 90 GLY A O 1
ATOM 686 N N . MET A 1 91 ? -17.934 -5.200 6.048 1.00 93.31 91 MET A N 1
ATOM 687 C CA . MET A 1 91 ? -17.297 -4.656 4.844 1.00 93.31 91 MET A CA 1
ATOM 688 C C . MET A 1 91 ? -16.161 -3.668 5.152 1.00 93.31 91 MET A C 1
ATOM 690 O O . MET A 1 91 ? -15.136 -3.749 4.471 1.00 93.31 91 MET A O 1
ATOM 694 N N . PRO A 1 92 ? -16.273 -2.754 6.141 1.00 92.69 92 PRO A N 1
ATOM 695 C CA . PRO A 1 92 ? -15.169 -1.857 6.486 1.00 92.69 92 PRO A CA 1
ATOM 696 C C . PRO A 1 92 ? -13.883 -2.601 6.883 1.00 92.69 92 PRO A C 1
ATOM 698 O O . PRO A 1 92 ? -12.794 -2.226 6.448 1.00 92.69 92 PRO A O 1
ATOM 701 N N . GLU A 1 93 ? -14.001 -3.689 7.643 1.00 95.25 93 GLU A N 1
ATOM 702 C CA . GLU A 1 93 ? -12.907 -4.568 8.057 1.00 95.25 93 GLU A CA 1
ATOM 703 C C . GLU A 1 93 ? -12.211 -5.192 6.851 1.00 95.25 93 GLU A C 1
ATOM 705 O O . GLU A 1 93 ? -10.982 -5.158 6.744 1.00 95.25 93 GLU A O 1
ATOM 710 N N . LEU A 1 94 ? -12.997 -5.740 5.922 1.00 95.38 94 LEU A N 1
ATOM 711 C CA . LEU A 1 94 ? -12.466 -6.365 4.718 1.00 95.38 94 LEU A CA 1
ATOM 712 C C . LEU A 1 94 ? -11.723 -5.349 3.840 1.00 95.38 94 LEU A C 1
ATOM 714 O O . LEU A 1 94 ? -10.626 -5.634 3.358 1.00 95.38 94 LEU A O 1
ATOM 718 N N . VAL A 1 95 ? -12.289 -4.148 3.675 1.00 94.25 95 VAL A N 1
ATOM 719 C CA . VAL A 1 95 ? -11.660 -3.057 2.915 1.00 94.25 95 VAL A CA 1
ATOM 720 C C . VAL A 1 95 ? -10.338 -2.638 3.554 1.00 94.25 95 VAL A C 1
ATOM 722 O O . VAL A 1 95 ? -9.356 -2.452 2.837 1.00 94.25 95 VAL A O 1
ATOM 725 N N . ALA A 1 96 ? -10.272 -2.544 4.887 1.00 95.75 96 ALA A N 1
ATOM 726 C CA . ALA A 1 96 ? -9.021 -2.256 5.582 1.00 95.75 96 ALA A CA 1
ATOM 727 C C . ALA A 1 96 ? -7.948 -3.299 5.227 1.00 95.75 96 ALA A C 1
ATOM 729 O O . ALA A 1 96 ? -6.866 -2.949 4.755 1.00 95.75 96 ALA A O 1
ATOM 730 N N . VAL A 1 97 ? -8.257 -4.590 5.356 1.00 94.94 97 VAL A N 1
ATOM 731 C CA . VAL A 1 97 ? -7.298 -5.663 5.047 1.00 94.94 97 VAL A CA 1
ATOM 732 C C . VAL A 1 97 ? -6.825 -5.610 3.587 1.00 94.94 97 VAL A C 1
ATOM 734 O O . VAL A 1 97 ? -5.626 -5.740 3.333 1.00 94.94 97 VAL A O 1
ATOM 737 N N . TYR A 1 98 ? -7.718 -5.362 2.627 1.00 94.81 98 TYR A N 1
ATOM 738 C CA . TYR A 1 98 ? -7.344 -5.240 1.212 1.00 94.81 98 TYR A CA 1
ATOM 739 C C . TYR A 1 98 ? -6.441 -4.038 0.918 1.00 94.81 98 TYR A C 1
ATOM 741 O O . TYR A 1 98 ? -5.474 -4.188 0.168 1.00 94.81 98 TYR A O 1
ATOM 749 N N . ASN A 1 99 ? -6.671 -2.886 1.554 1.00 95.56 99 ASN A N 1
ATOM 750 C CA . ASN A 1 99 ? -5.763 -1.738 1.438 1.00 95.56 99 ASN A CA 1
ATOM 751 C C . ASN A 1 99 ? -4.375 -2.078 1.992 1.00 95.56 99 ASN A C 1
ATOM 753 O O . ASN A 1 99 ? -3.357 -1.737 1.387 1.00 95.56 99 ASN A O 1
ATOM 757 N N . GLY A 1 100 ? -4.331 -2.811 3.109 1.00 96.50 100 GLY A N 1
ATOM 758 C CA . GLY A 1 100 ? -3.086 -3.305 3.685 1.00 96.50 100 GLY A CA 1
ATOM 759 C C . GLY A 1 100 ? -2.310 -4.213 2.726 1.00 96.50 100 GLY A C 1
ATOM 760 O O . GLY A 1 100 ? -1.106 -4.022 2.551 1.00 96.50 100 GLY A O 1
ATOM 761 N N . PHE A 1 101 ? -2.993 -5.141 2.043 1.00 95.88 101 PHE A N 1
ATOM 762 C CA . PHE A 1 101 ? -2.373 -5.990 1.018 1.00 95.88 101 PHE A CA 1
ATOM 763 C C . PHE A 1 101 ? -1.838 -5.193 -0.179 1.00 95.88 101 PHE A C 1
ATOM 765 O O . PHE A 1 101 ? -0.749 -5.493 -0.669 1.00 95.88 101 PHE A O 1
ATOM 772 N N . GLY A 1 102 ? -2.546 -4.146 -0.612 1.00 94.62 102 GLY A N 1
ATOM 773 C CA . GLY A 1 102 ? -2.031 -3.212 -1.618 1.00 94.62 102 GLY A CA 1
ATOM 774 C C . GLY A 1 102 ? -0.748 -2.511 -1.155 1.00 94.62 102 GLY A C 1
ATOM 775 O O . GLY A 1 102 ? 0.228 -2.450 -1.899 1.00 94.62 102 GLY A O 1
ATOM 776 N N . GLY A 1 103 ? -0.714 -2.061 0.103 1.00 96.62 103 GLY A N 1
ATOM 777 C CA . GLY A 1 103 ? 0.458 -1.428 0.711 1.00 96.62 103 GLY A CA 1
ATOM 778 C C . GLY A 1 103 ? 1.689 -2.338 0.755 1.00 96.62 103 GLY A C 1
ATOM 779 O O . GLY A 1 103 ? 2.764 -1.928 0.320 1.00 96.62 103 GLY A O 1
ATOM 780 N N . ILE A 1 104 ? 1.549 -3.585 1.224 1.00 97.31 104 ILE A N 1
ATOM 781 C CA . ILE A 1 104 ? 2.685 -4.524 1.256 1.00 97.31 104 ILE A CA 1
ATOM 782 C C . ILE A 1 104 ? 3.121 -4.960 -0.145 1.00 97.31 104 ILE A C 1
ATOM 784 O O . ILE A 1 104 ? 4.315 -5.137 -0.355 1.00 97.31 104 ILE A O 1
ATOM 788 N N . ALA A 1 105 ? 2.214 -5.078 -1.122 1.00 96.12 105 ALA A N 1
ATOM 789 C CA . ALA A 1 105 ? 2.604 -5.360 -2.504 1.00 96.12 105 ALA A CA 1
ATOM 790 C C . ALA A 1 105 ? 3.545 -4.268 -3.046 1.00 96.12 105 ALA A C 1
ATOM 792 O O . ALA A 1 105 ? 4.600 -4.584 -3.591 1.00 96.12 105 ALA A O 1
ATOM 793 N N . SER A 1 106 ? 3.224 -2.993 -2.807 1.00 96.00 106 SER A N 1
ATOM 794 C CA . SER A 1 106 ? 4.085 -1.854 -3.154 1.00 96.00 106 SER A CA 1
ATOM 795 C C . SER A 1 106 ? 5.444 -1.873 -2.446 1.00 96.00 106 SER A C 1
ATOM 797 O O . SER A 1 106 ? 6.465 -1.601 -3.080 1.00 96.00 106 SER A O 1
ATOM 799 N N . VAL A 1 107 ? 5.478 -2.246 -1.160 1.00 96.75 107 VAL A N 1
ATOM 800 C CA . VAL A 1 107 ? 6.730 -2.446 -0.406 1.00 96.75 107 VAL A CA 1
ATOM 801 C C . VAL A 1 107 ? 7.563 -3.565 -1.035 1.00 96.75 107 VAL A C 1
ATOM 803 O O . VAL A 1 107 ? 8.748 -3.396 -1.292 1.00 96.75 107 VAL A O 1
ATOM 806 N N . LEU A 1 108 ? 6.960 -4.716 -1.328 1.00 94.81 108 LEU A N 1
ATOM 807 C CA . LEU A 1 108 ? 7.694 -5.858 -1.870 1.00 94.81 108 LEU A CA 1
ATOM 808 C C . LEU A 1 108 ? 8.243 -5.575 -3.270 1.00 94.81 108 LEU A C 1
ATOM 810 O O . LEU A 1 108 ? 9.387 -5.924 -3.534 1.00 94.81 108 LEU A O 1
ATOM 814 N N . VAL A 1 109 ? 7.481 -4.906 -4.140 1.00 91.50 109 VAL A N 1
ATOM 815 C CA . VAL A 1 109 ? 7.957 -4.541 -5.485 1.00 91.50 109 VAL A CA 1
ATOM 816 C C . VAL A 1 109 ? 9.091 -3.515 -5.408 1.00 91.50 109 VAL A C 1
ATOM 818 O O . VAL A 1 109 ? 10.119 -3.700 -6.052 1.00 91.50 109 VAL A O 1
ATOM 821 N N . ALA A 1 110 ? 8.953 -2.467 -4.589 1.00 91.62 110 ALA A N 1
ATOM 822 C CA . ALA A 1 110 ? 10.005 -1.463 -4.422 1.00 91.62 110 ALA A CA 1
ATOM 823 C C . ALA A 1 110 ? 11.278 -2.041 -3.781 1.00 91.62 110 ALA A C 1
ATOM 825 O O . ALA A 1 110 ? 12.387 -1.714 -4.200 1.00 91.62 110 ALA A O 1
ATOM 826 N N . GLY A 1 111 ? 11.125 -2.919 -2.788 1.00 90.19 111 GLY A N 1
ATOM 827 C CA . GLY A 1 111 ? 12.238 -3.626 -2.164 1.00 90.19 111 GLY A CA 1
ATOM 828 C C . GLY A 1 111 ? 12.921 -4.594 -3.124 1.00 90.19 111 GLY A C 1
ATOM 829 O O . GLY A 1 111 ? 14.146 -4.616 -3.182 1.00 90.19 111 GLY A O 1
ATOM 830 N N . ALA A 1 112 ? 12.149 -5.345 -3.915 1.00 86.75 112 ALA A N 1
ATOM 831 C CA . ALA A 1 112 ? 12.691 -6.234 -4.938 1.00 86.75 112 ALA A CA 1
ATOM 832 C C . ALA A 1 112 ? 13.517 -5.460 -5.972 1.00 86.75 112 ALA A C 1
ATOM 834 O O . ALA A 1 112 ? 14.635 -5.872 -6.252 1.00 86.75 112 ALA A O 1
ATOM 835 N N . TRP A 1 113 ? 13.021 -4.313 -6.449 1.00 84.19 113 TRP A N 1
ATOM 836 C CA . TRP A 1 113 ? 13.747 -3.448 -7.386 1.00 84.19 113 TRP A CA 1
ATOM 837 C C . TRP A 1 113 ? 15.054 -2.881 -6.805 1.00 84.19 113 TRP A C 1
ATOM 839 O O . TRP A 1 113 ? 16.054 -2.774 -7.507 1.00 84.19 113 TRP A O 1
ATOM 849 N N . LEU A 1 114 ? 15.085 -2.536 -5.512 1.00 79.75 114 LEU A N 1
ATOM 850 C CA . LEU A 1 114 ? 16.320 -2.079 -4.858 1.00 79.75 114 LEU A CA 1
ATOM 851 C C . LEU A 1 114 ? 17.336 -3.215 -4.658 1.00 79.75 114 LEU A C 1
ATOM 853 O O . LEU A 1 114 ? 18.541 -2.986 -4.751 1.00 79.75 114 LEU A O 1
ATOM 857 N N . LEU A 1 115 ? 16.857 -4.425 -4.359 1.00 75.50 115 LEU A N 1
ATOM 858 C CA . LEU A 1 115 ? 17.693 -5.587 -4.045 1.00 75.50 115 LEU A CA 1
ATOM 859 C C . LEU A 1 115 ? 18.171 -6.352 -5.284 1.00 75.50 115 LEU A C 1
ATOM 861 O O . LEU A 1 115 ? 19.224 -6.983 -5.211 1.00 75.50 115 LEU A O 1
ATOM 865 N N . SER A 1 116 ? 17.456 -6.287 -6.414 1.00 70.19 116 SER A N 1
ATOM 866 C CA . SER A 1 116 ? 17.905 -6.865 -7.693 1.00 70.19 116 SER A CA 1
ATOM 867 C C . SER A 1 116 ? 19.134 -6.149 -8.272 1.00 70.19 116 SER A C 1
ATOM 869 O O . SER A 1 116 ? 19.735 -6.617 -9.238 1.00 70.19 116 SER A O 1
ATOM 871 N N . GLY A 1 117 ? 19.572 -5.065 -7.624 1.00 57.47 117 GLY A N 1
ATOM 872 C CA . GLY A 1 117 ? 20.691 -4.239 -8.037 1.00 57.47 117 GLY A CA 1
ATOM 873 C C . GLY A 1 117 ? 20.252 -3.253 -9.113 1.00 57.47 117 GLY A C 1
ATOM 874 O O . GLY A 1 117 ? 19.434 -3.553 -9.977 1.00 57.47 117 GLY A O 1
ATOM 875 N N . THR A 1 118 ? 20.856 -2.068 -9.119 1.00 54.50 118 THR A N 1
ATOM 876 C CA . THR A 1 118 ? 20.635 -1.006 -10.122 1.00 54.50 118 THR A CA 1
ATOM 877 C C . THR A 1 118 ? 20.952 -1.419 -11.577 1.00 54.50 118 THR A C 1
ATOM 879 O O . THR A 1 118 ? 20.865 -0.593 -12.485 1.00 54.50 118 THR A O 1
ATOM 882 N N . GLY A 1 119 ? 21.295 -2.693 -11.812 1.00 43.38 119 GLY A N 1
ATOM 883 C CA . GLY A 1 119 ? 21.578 -3.309 -13.102 1.00 43.38 119 GLY A CA 1
ATOM 884 C C . GLY A 1 119 ? 20.388 -3.304 -14.064 1.00 43.38 119 GLY A C 1
ATOM 885 O O . GLY A 1 119 ? 20.569 -2.941 -15.222 1.00 43.38 119 GLY A O 1
ATOM 886 N N . GLU A 1 120 ? 19.165 -3.599 -13.616 1.00 47.28 120 GLU A N 1
ATOM 887 C CA . GLU A 1 120 ? 17.981 -3.560 -14.501 1.00 47.28 120 GLU A CA 1
ATOM 888 C C . GLU A 1 120 ? 17.648 -2.127 -14.943 1.00 47.28 120 GLU A C 1
ATOM 890 O O . GLU A 1 120 ? 17.432 -1.877 -16.127 1.00 47.28 120 GLU A O 1
ATOM 895 N N . ALA A 1 121 ? 17.751 -1.156 -14.028 1.00 44.62 121 ALA A N 1
ATOM 896 C CA . ALA A 1 121 ? 17.625 0.264 -14.359 1.00 44.62 121 ALA A CA 1
ATOM 897 C C . ALA A 1 121 ? 18.738 0.754 -15.311 1.00 44.62 121 ALA A C 1
ATOM 899 O O . ALA A 1 121 ? 18.507 1.655 -16.120 1.00 44.62 121 ALA A O 1
ATOM 900 N N . SER A 1 122 ? 19.929 0.141 -15.259 1.00 41.31 122 SER A N 1
ATOM 901 C CA . SER A 1 122 ? 21.012 0.412 -16.210 1.00 41.31 122 SER A CA 1
ATOM 902 C C . SER A 1 122 ? 20.799 -0.230 -17.586 1.00 41.31 122 SER A C 1
ATOM 904 O O . SER A 1 122 ? 21.196 0.357 -18.591 1.00 41.31 122 SER A O 1
ATOM 906 N N . HIS A 1 123 ? 20.121 -1.378 -17.667 1.00 43.41 123 HIS A N 1
ATOM 907 C CA . HIS A 1 123 ? 19.788 -2.038 -18.932 1.00 43.41 123 HIS A CA 1
ATOM 908 C C . HIS A 1 123 ? 18.621 -1.345 -19.656 1.00 43.41 123 HIS A C 1
ATOM 910 O O . HIS A 1 123 ? 18.767 -1.009 -20.830 1.00 43.41 123 HIS A O 1
ATOM 916 N N . GLU A 1 124 ? 17.530 -1.001 -18.956 1.00 47.28 124 GLU A N 1
ATOM 917 C CA . GLU A 1 124 ? 16.373 -0.312 -19.560 1.00 47.28 124 GLU A CA 1
ATOM 918 C C . GLU A 1 124 ? 16.742 1.043 -20.183 1.00 47.28 124 GLU A C 1
ATOM 920 O O . GLU A 1 124 ? 16.256 1.399 -21.260 1.00 47.28 124 GLU A O 1
ATOM 925 N N . LEU A 1 125 ? 17.629 1.813 -19.541 1.00 44.72 125 LEU A N 1
ATOM 926 C CA . LEU A 1 125 ? 18.036 3.105 -20.085 1.00 44.72 125 LEU A CA 1
ATOM 927 C C . LEU A 1 125 ? 19.113 2.984 -21.175 1.00 44.72 125 LEU A C 1
ATOM 929 O O . LEU A 1 125 ? 19.143 3.820 -22.080 1.00 44.72 125 LEU A O 1
ATOM 933 N N . THR A 1 126 ? 19.961 1.951 -21.149 1.00 43.44 126 THR A N 1
ATOM 934 C CA . THR A 1 126 ? 20.901 1.663 -22.254 1.00 43.44 126 THR A CA 1
ATOM 935 C C . THR A 1 126 ? 20.137 1.281 -23.532 1.00 43.44 126 THR A C 1
ATOM 937 O O . THR A 1 126 ? 20.482 1.735 -24.627 1.00 43.44 126 THR A O 1
ATOM 940 N N . ASP A 1 127 ? 19.017 0.567 -23.400 1.00 47.50 127 ASP A N 1
ATOM 941 C CA . ASP A 1 127 ? 18.129 0.224 -24.520 1.00 47.50 127 ASP A CA 1
ATOM 942 C C . ASP A 1 127 ? 17.304 1.431 -25.012 1.00 47.50 127 ASP A C 1
ATOM 944 O O . ASP A 1 127 ? 17.150 1.647 -26.216 1.00 47.50 127 ASP A O 1
ATOM 948 N N . ALA A 1 128 ? 16.845 2.303 -24.108 1.00 44.97 128 ALA A N 1
ATOM 949 C CA . ALA A 1 128 ? 16.144 3.534 -24.487 1.00 44.97 128 ALA A CA 1
ATOM 950 C C . ALA A 1 128 ? 17.064 4.587 -25.144 1.00 44.97 128 ALA A C 1
ATOM 952 O O . ALA A 1 128 ? 16.638 5.312 -26.045 1.00 44.97 128 ALA A O 1
ATOM 953 N N . THR A 1 129 ? 18.330 4.685 -24.722 1.00 46.91 129 THR A N 1
ATOM 954 C CA . THR A 1 129 ? 19.309 5.637 -25.287 1.00 46.91 129 THR A CA 1
ATOM 955 C C . THR A 1 129 ? 19.917 5.154 -26.605 1.00 46.91 129 THR A C 1
ATOM 957 O O . THR A 1 129 ? 20.156 5.976 -27.496 1.00 46.91 129 THR A O 1
ATOM 960 N N . SER A 1 130 ? 20.080 3.840 -26.792 1.00 43.19 130 SER A N 1
ATOM 961 C CA . SER A 1 130 ? 20.508 3.248 -28.069 1.00 43.19 130 SER A CA 1
ATOM 962 C C . SER A 1 130 ? 19.457 3.394 -29.180 1.00 43.19 130 SER A C 1
ATOM 964 O O . SER A 1 130 ? 19.822 3.576 -30.342 1.00 43.19 130 SER A O 1
ATOM 966 N N . ALA A 1 131 ? 18.165 3.445 -28.837 1.00 44.75 131 ALA A N 1
ATOM 967 C CA . ALA A 1 131 ? 17.077 3.704 -29.784 1.00 44.75 131 ALA A CA 1
ATOM 968 C C . ALA A 1 131 ? 17.008 5.161 -30.301 1.00 44.75 131 ALA A C 1
ATOM 970 O O . ALA A 1 131 ? 16.415 5.407 -31.351 1.00 44.75 131 ALA A O 1
ATOM 971 N N . LEU A 1 132 ? 17.616 6.130 -29.598 1.00 52.34 132 LEU A N 1
ATOM 972 C CA . LEU A 1 132 ? 17.607 7.558 -29.964 1.00 52.34 132 LEU A CA 1
ATOM 973 C C . LEU A 1 132 ? 18.924 8.077 -30.573 1.00 52.34 132 LEU A C 1
ATOM 975 O O . LEU A 1 132 ? 19.006 9.255 -30.916 1.00 52.34 132 LEU A O 1
ATOM 979 N N . GLY A 1 133 ? 19.956 7.238 -30.725 1.00 41.25 133 GLY A N 1
ATOM 980 C CA . GLY A 1 133 ? 21.227 7.632 -31.356 1.00 41.25 133 GLY A CA 1
ATOM 981 C C . GLY A 1 133 ? 22.014 8.726 -30.613 1.00 41.25 133 GLY A C 1
ATOM 982 O O . GLY A 1 133 ? 22.918 9.332 -31.184 1.00 41.25 133 GLY A O 1
ATOM 983 N N . ALA A 1 134 ? 21.692 8.996 -29.346 1.00 49.75 134 ALA A N 1
ATOM 984 C CA . ALA A 1 134 ? 22.311 10.048 -28.542 1.00 49.75 134 ALA A CA 1
ATOM 985 C C . ALA A 1 134 ? 23.427 9.474 -27.652 1.00 49.75 134 ALA A C 1
ATOM 987 O O . ALA A 1 134 ? 23.303 9.443 -26.430 1.00 49.75 134 ALA A O 1
ATOM 988 N N . HIS A 1 135 ? 24.505 8.984 -28.268 1.00 49.56 135 HIS A N 1
ATOM 989 C CA . HIS A 1 135 ? 25.529 8.220 -27.550 1.00 49.56 135 HIS A CA 1
ATOM 990 C C . HIS A 1 135 ? 26.434 9.060 -26.622 1.00 49.56 135 HIS A C 1
ATOM 992 O O . HIS A 1 135 ? 26.861 8.537 -25.604 1.00 49.56 135 HIS A O 1
ATOM 998 N N . ASP A 1 136 ? 26.695 10.355 -26.869 1.00 51.00 136 ASP A N 1
ATOM 999 C CA . ASP A 1 136 ? 27.942 10.931 -26.309 1.00 51.00 136 ASP A CA 1
ATOM 1000 C C . ASP A 1 136 ? 27.870 12.158 -25.379 1.00 51.00 136 ASP A C 1
ATOM 1002 O O . ASP A 1 136 ? 28.910 12.557 -24.862 1.00 51.00 136 ASP A O 1
ATOM 1006 N N . LEU A 1 137 ? 26.710 12.760 -25.071 1.00 46.41 137 LEU A N 1
ATOM 1007 C CA . LEU A 1 137 ? 26.681 13.969 -24.203 1.00 46.41 137 LEU A CA 1
ATOM 1008 C C . LEU A 1 137 ? 25.617 13.982 -23.088 1.00 46.41 137 LEU A C 1
ATOM 1010 O O . LEU A 1 137 ? 25.644 14.871 -22.239 1.00 46.41 137 LEU A O 1
ATOM 1014 N N . MET A 1 138 ? 24.700 13.007 -23.045 1.00 49.19 138 MET A N 1
ATOM 1015 C CA . MET A 1 138 ? 23.609 12.953 -22.048 1.00 49.19 138 MET A CA 1
ATOM 1016 C C . MET A 1 138 ? 23.442 11.591 -21.352 1.00 49.19 138 MET A C 1
ATOM 1018 O O . MET A 1 138 ? 22.667 11.503 -20.400 1.00 49.19 138 MET A O 1
ATOM 1022 N N . GLY A 1 139 ? 24.178 10.550 -21.763 1.00 53.44 139 GLY A N 1
ATOM 1023 C CA . GLY A 1 139 ? 24.001 9.179 -21.259 1.00 53.44 139 GLY A CA 1
ATOM 1024 C C . GLY A 1 139 ? 24.174 9.049 -19.741 1.00 53.44 139 GLY A C 1
ATOM 1025 O O . GLY A 1 139 ? 23.313 8.494 -19.064 1.00 53.44 139 GLY A O 1
ATOM 1026 N N . ASN A 1 140 ? 25.218 9.664 -19.170 1.00 53.66 140 ASN A N 1
ATOM 1027 C CA . ASN A 1 140 ? 25.466 9.603 -17.722 1.00 53.66 140 ASN A CA 1
ATOM 1028 C C . ASN A 1 140 ? 24.489 10.462 -16.895 1.00 53.66 140 ASN A C 1
ATOM 1030 O O . ASN A 1 140 ? 24.123 10.088 -15.781 1.00 53.66 140 ASN A O 1
ATOM 1034 N N . ALA A 1 141 ? 24.052 11.611 -17.426 1.00 58.47 141 ALA A N 1
ATOM 1035 C CA . ALA A 1 141 ? 23.122 12.506 -16.732 1.00 58.47 141 ALA A CA 1
ATOM 1036 C C . ALA A 1 141 ? 21.685 11.954 -16.731 1.00 58.47 141 ALA A C 1
ATOM 1038 O O . ALA A 1 141 ? 21.003 12.024 -15.709 1.00 58.47 141 ALA A O 1
ATOM 1039 N N . GLY A 1 142 ? 21.250 11.355 -17.845 1.00 60.03 142 GLY A N 1
ATOM 1040 C CA . GLY A 1 142 ? 19.962 10.666 -17.948 1.00 60.03 142 GLY A CA 1
ATOM 1041 C C . GLY A 1 142 ? 19.888 9.424 -17.057 1.00 60.03 142 GLY A C 1
ATOM 1042 O O . GLY A 1 142 ? 18.889 9.235 -16.366 1.00 60.03 142 GLY A O 1
ATOM 1043 N N . MET A 1 143 ? 20.968 8.634 -17.000 1.00 58.62 143 MET A N 1
ATOM 1044 C CA . MET A 1 143 ? 21.075 7.459 -16.119 1.00 58.62 143 MET A CA 1
ATOM 1045 C C . MET A 1 143 ? 20.998 7.836 -14.650 1.00 58.62 143 MET A C 1
ATOM 1047 O O . MET A 1 143 ? 20.238 7.237 -13.890 1.00 58.62 143 MET A O 1
ATOM 1051 N N . SER A 1 144 ? 21.710 8.893 -14.268 1.00 67.62 144 SER A N 1
ATOM 1052 C CA . SER A 1 144 ? 21.636 9.434 -12.916 1.00 67.62 144 SER A CA 1
ATOM 1053 C C . SER A 1 144 ? 20.216 9.904 -12.563 1.00 67.62 144 SER A C 1
ATOM 1055 O O . SER A 1 144 ? 19.716 9.586 -11.487 1.00 67.62 144 SER A O 1
ATOM 1057 N N . ALA A 1 145 ? 19.511 10.574 -13.483 1.00 72.69 145 ALA A N 1
ATOM 1058 C CA . ALA A 1 145 ? 18.147 11.050 -13.244 1.00 72.69 145 ALA A CA 1
ATOM 1059 C C . ALA A 1 145 ? 17.116 9.913 -13.104 1.00 72.69 145 ALA A C 1
ATOM 1061 O O . ALA A 1 145 ? 16.272 9.970 -12.208 1.00 72.69 145 ALA A O 1
ATOM 1062 N N . ALA A 1 146 ? 17.193 8.877 -13.945 1.00 73.88 146 ALA A N 1
ATOM 1063 C CA . ALA A 1 146 ? 16.292 7.724 -13.883 1.00 73.88 146 ALA A CA 1
ATOM 1064 C C . ALA A 1 146 ? 16.487 6.915 -12.589 1.00 73.88 146 ALA A C 1
ATOM 1066 O O . ALA A 1 146 ? 15.516 6.595 -11.901 1.00 73.88 146 ALA A O 1
ATOM 1067 N N . LEU A 1 147 ? 17.743 6.665 -12.203 1.00 76.81 147 LEU A N 1
ATOM 1068 C CA . LEU A 1 147 ? 18.074 6.024 -10.929 1.00 76.81 147 LEU A CA 1
ATOM 1069 C C . LEU A 1 147 ? 17.620 6.877 -9.741 1.00 76.81 147 LEU A C 1
ATOM 1071 O O . LEU A 1 147 ? 17.039 6.357 -8.790 1.00 76.81 147 LEU A O 1
ATOM 1075 N N . MET A 1 148 ? 17.811 8.194 -9.798 1.00 82.25 148 MET A N 1
ATOM 1076 C CA . MET A 1 148 ? 17.333 9.098 -8.753 1.00 82.25 148 MET A CA 1
ATOM 1077 C C . MET A 1 148 ? 15.806 9.035 -8.609 1.00 82.25 148 MET A C 1
ATOM 1079 O O . MET A 1 148 ? 15.298 8.914 -7.497 1.00 82.25 148 MET A O 1
ATOM 1083 N N . GLN A 1 149 ? 15.062 9.055 -9.719 1.00 88.12 149 GLN A N 1
ATOM 1084 C CA . GLN A 1 149 ? 13.606 8.909 -9.700 1.00 88.12 149 GLN A CA 1
ATOM 1085 C C . GLN A 1 149 ? 13.185 7.572 -9.081 1.00 88.12 149 GLN A C 1
ATOM 1087 O O . GLN A 1 149 ? 12.375 7.567 -8.153 1.00 88.12 149 GLN A O 1
ATOM 1092 N N . GLY A 1 150 ? 13.729 6.454 -9.569 1.00 87.00 150 GLY A N 1
ATOM 1093 C CA . GLY A 1 150 ? 13.357 5.116 -9.107 1.00 87.00 150 GLY A CA 1
ATOM 1094 C C . GLY A 1 150 ? 13.659 4.906 -7.624 1.00 87.00 150 GLY A C 1
ATOM 1095 O O . GLY A 1 150 ? 12.829 4.380 -6.891 1.00 87.00 150 GLY A O 1
ATOM 1096 N N . THR A 1 151 ? 14.795 5.407 -7.138 1.00 87.25 151 THR A N 1
ATOM 1097 C CA . THR A 1 151 ? 15.200 5.270 -5.728 1.00 87.25 151 THR A CA 1
ATOM 1098 C C . THR A 1 151 ? 14.371 6.132 -4.783 1.00 87.25 151 THR A C 1
ATOM 1100 O O . THR A 1 151 ? 13.936 5.644 -3.737 1.00 87.25 151 THR A O 1
ATOM 1103 N N . ILE A 1 152 ? 14.072 7.380 -5.161 1.00 91.81 152 ILE A N 1
ATOM 1104 C CA . ILE A 1 152 ? 13.142 8.240 -4.415 1.00 91.81 152 ILE A CA 1
ATOM 1105 C C . ILE A 1 152 ? 11.756 7.590 -4.373 1.00 91.81 152 ILE A C 1
ATOM 1107 O O . ILE A 1 152 ? 11.135 7.507 -3.310 1.00 91.81 152 ILE A O 1
ATOM 1111 N N . ALA A 1 153 ? 11.276 7.102 -5.518 1.00 94.25 153 ALA A N 1
ATOM 1112 C CA . ALA A 1 153 ? 9.983 6.446 -5.627 1.00 94.25 153 ALA A CA 1
ATOM 1113 C C . ALA A 1 153 ? 9.927 5.150 -4.801 1.00 94.25 153 ALA A C 1
ATOM 1115 O O . ALA A 1 153 ? 8.922 4.891 -4.139 1.00 94.25 153 ALA A O 1
ATOM 1116 N N . ALA A 1 154 ? 11.012 4.373 -4.762 1.00 93.38 154 ALA A N 1
ATOM 1117 C CA . ALA A 1 154 ? 11.105 3.146 -3.978 1.00 93.38 154 ALA A CA 1
ATOM 1118 C C . ALA A 1 154 ? 11.074 3.439 -2.475 1.00 93.38 154 ALA A C 1
ATOM 1120 O O . ALA A 1 154 ? 10.307 2.809 -1.743 1.00 93.38 154 ALA A O 1
ATOM 1121 N N . ALA A 1 155 ? 11.832 4.440 -2.018 1.00 94.50 155 ALA A N 1
ATOM 1122 C CA . ALA A 1 155 ? 11.813 4.888 -0.628 1.00 94.50 155 ALA A CA 1
ATOM 1123 C C . ALA A 1 155 ? 10.415 5.383 -0.210 1.00 94.50 155 ALA A C 1
ATOM 1125 O O . ALA A 1 155 ? 9.894 4.974 0.831 1.00 94.50 155 ALA A O 1
ATOM 1126 N N . ALA A 1 156 ? 9.765 6.193 -1.054 1.00 96.81 156 ALA A N 1
ATOM 1127 C CA . ALA A 1 156 ? 8.400 6.665 -0.822 1.00 96.81 156 ALA A CA 1
ATOM 1128 C C . ALA A 1 156 ? 7.380 5.513 -0.801 1.00 96.81 156 ALA A C 1
ATOM 1130 O O . ALA A 1 156 ? 6.528 5.467 0.087 1.00 96.81 156 ALA A O 1
ATOM 1131 N N . SER A 1 157 ? 7.488 4.561 -1.733 1.00 96.81 157 SER A N 1
ATOM 1132 C CA . SER A 1 157 ? 6.643 3.364 -1.793 1.00 96.81 157 SER A CA 1
ATOM 1133 C C . SER A 1 157 ? 6.777 2.513 -0.528 1.00 96.81 157 SER A C 1
ATOM 1135 O O . SER A 1 157 ? 5.772 2.150 0.081 1.00 96.81 157 SER A O 1
ATOM 1137 N N . GLY A 1 158 ? 8.012 2.263 -0.077 1.00 96.88 158 GLY A N 1
ATOM 1138 C CA . GLY A 1 158 ? 8.295 1.519 1.151 1.00 96.88 158 GLY A CA 1
ATOM 1139 C C . GLY A 1 158 ? 7.689 2.178 2.392 1.00 96.88 158 GLY A C 1
ATOM 1140 O O . GLY A 1 158 ? 7.041 1.514 3.202 1.00 96.88 158 GLY A O 1
ATOM 1141 N N . LEU A 1 159 ? 7.838 3.500 2.511 1.00 98.19 159 LEU A N 1
ATOM 1142 C CA . LEU A 1 159 ? 7.301 4.266 3.632 1.00 98.19 159 LEU A CA 1
ATOM 1143 C C . LEU A 1 159 ? 5.767 4.290 3.634 1.00 98.19 159 LEU A C 1
ATOM 1145 O O . LEU A 1 159 ? 5.136 3.906 4.620 1.00 98.19 159 LEU A O 1
ATOM 1149 N N . ILE A 1 160 ? 5.154 4.726 2.533 1.00 98.25 160 ILE A N 1
ATOM 1150 C CA . ILE A 1 160 ? 3.697 4.876 2.437 1.00 98.25 160 ILE A CA 1
ATOM 1151 C C . ILE A 1 160 ? 3.023 3.499 2.493 1.00 98.25 160 ILE A C 1
ATOM 1153 O O . ILE A 1 160 ? 2.060 3.310 3.241 1.00 98.25 160 ILE A O 1
ATOM 1157 N N . GLY A 1 161 ? 3.545 2.515 1.759 1.00 98.06 161 GLY A N 1
ATOM 1158 C CA . GLY A 1 161 ? 3.027 1.149 1.738 1.00 98.06 161 GLY A CA 1
ATOM 1159 C C . GLY A 1 161 ? 3.150 0.453 3.095 1.00 98.06 161 GLY A C 1
ATOM 1160 O O . GLY A 1 161 ? 2.196 -0.187 3.542 1.00 98.06 161 GLY A O 1
ATOM 1161 N N . GLY A 1 162 ? 4.266 0.650 3.806 1.00 98.19 162 GLY A N 1
ATOM 1162 C CA . GLY A 1 162 ? 4.473 0.088 5.140 1.00 98.19 162 GLY A CA 1
ATOM 1163 C C . GLY A 1 162 ? 3.514 0.656 6.190 1.00 98.19 162 GLY A C 1
ATOM 1164 O O . GLY A 1 162 ? 2.884 -0.106 6.928 1.00 98.19 162 GLY A O 1
ATOM 1165 N N . VAL A 1 163 ? 3.327 1.982 6.203 1.00 98.44 163 VAL A N 1
ATOM 1166 C CA . VAL A 1 163 ? 2.327 2.649 7.060 1.00 98.44 163 VAL A CA 1
ATOM 1167 C C . VAL A 1 163 ? 0.926 2.134 6.744 1.00 98.44 163 VAL A C 1
ATOM 1169 O O . VAL A 1 163 ? 0.145 1.862 7.658 1.00 98.44 163 VAL A O 1
ATOM 1172 N N . THR A 1 164 ? 0.621 1.959 5.457 1.00 98.25 164 THR A N 1
ATOM 1173 C CA . THR A 1 164 ? -0.683 1.473 4.996 1.00 98.25 164 THR A CA 1
ATOM 1174 C C . THR A 1 164 ? -0.972 0.064 5.494 1.00 98.25 164 THR A C 1
ATOM 1176 O O . THR A 1 164 ? -2.074 -0.182 5.983 1.00 98.25 164 THR A O 1
ATOM 1179 N N . LEU A 1 165 ? 0.003 -0.846 5.431 1.00 98.19 165 LEU A N 1
ATOM 1180 C CA . LEU A 1 165 ? -0.160 -2.224 5.891 1.00 98.19 165 LEU A CA 1
ATOM 1181 C C . LEU A 1 165 ? -0.528 -2.288 7.375 1.00 98.19 165 LEU A C 1
ATOM 1183 O O . LEU A 1 165 ? -1.625 -2.735 7.716 1.00 98.19 165 LEU A O 1
ATOM 1187 N N . LEU A 1 166 ? 0.374 -1.857 8.264 1.00 97.88 166 LEU A N 1
ATOM 1188 C CA . LEU A 1 166 ? 0.128 -2.024 9.698 1.00 97.88 166 LEU A CA 1
ATOM 1189 C C . LEU A 1 166 ? -0.965 -1.088 10.209 1.00 97.88 166 LEU A C 1
ATOM 1191 O O . LEU A 1 166 ? -1.738 -1.492 11.076 1.00 97.88 166 LEU A O 1
ATOM 1195 N N . GLY A 1 167 ? -1.104 0.110 9.636 1.00 97.44 167 GLY A N 1
ATOM 1196 C CA . GLY A 1 167 ? -2.235 0.983 9.936 1.00 97.44 167 GLY A CA 1
ATOM 1197 C C . GLY A 1 167 ? -3.573 0.307 9.624 1.00 97.44 167 GLY A C 1
ATOM 1198 O O . GLY A 1 167 ? -4.490 0.340 10.447 1.00 97.44 167 GLY A O 1
ATOM 1199 N N . SER A 1 168 ? -3.669 -0.382 8.484 1.00 97.62 168 SER A N 1
ATOM 1200 C CA . SER A 1 168 ? -4.902 -1.068 8.091 1.00 97.62 168 SER A CA 1
ATOM 1201 C C . SER A 1 168 ? -5.186 -2.309 8.935 1.00 97.62 168 SER A C 1
ATOM 1203 O O . SER A 1 168 ? -6.344 -2.576 9.246 1.00 97.62 168 SER A O 1
ATOM 1205 N N . LEU A 1 169 ? -4.155 -3.043 9.366 1.00 97.06 169 LEU A N 1
ATOM 1206 C CA . LEU A 1 169 ? -4.322 -4.184 10.275 1.00 97.06 169 LEU A CA 1
ATOM 1207 C C . LEU A 1 169 ? -4.791 -3.752 11.671 1.00 97.06 169 LEU A C 1
ATOM 1209 O O . LEU A 1 169 ? -5.625 -4.429 12.273 1.00 97.06 169 LEU A O 1
ATOM 1213 N N . VAL A 1 170 ? -4.310 -2.610 12.176 1.00 96.31 170 VAL A N 1
ATOM 1214 C CA . VAL A 1 170 ? -4.818 -2.034 13.431 1.00 96.31 170 VAL A CA 1
ATOM 1215 C C . VAL A 1 170 ? -6.267 -1.573 13.265 1.00 96.31 170 VAL A C 1
ATOM 1217 O O . VAL A 1 170 ? -7.089 -1.865 14.132 1.00 96.31 170 VAL A O 1
ATOM 1220 N N . ALA A 1 171 ? -6.607 -0.909 12.154 1.00 96.19 171 ALA A N 1
ATOM 1221 C CA . ALA A 1 171 ? -7.985 -0.506 11.861 1.00 96.19 171 ALA A CA 1
ATOM 1222 C C . ALA A 1 171 ? -8.934 -1.716 11.783 1.00 96.19 171 ALA A C 1
ATOM 1224 O O . ALA A 1 171 ? -9.983 -1.714 12.429 1.00 96.19 171 ALA A O 1
ATOM 1225 N N . TYR A 1 172 ? -8.529 -2.775 11.072 1.00 95.69 172 TYR A N 1
ATOM 1226 C CA . TYR A 1 172 ? -9.240 -4.054 11.029 1.00 95.69 172 TYR A CA 1
ATOM 1227 C C . TYR A 1 172 ? -9.482 -4.602 12.435 1.00 95.69 172 TYR A C 1
ATOM 1229 O O . TYR A 1 172 ? -10.614 -4.904 12.801 1.00 95.69 172 TYR A O 1
ATOM 1237 N N . GLY A 1 173 ? -8.429 -4.716 13.243 1.00 94.62 173 GLY A N 1
ATOM 1238 C CA . GLY A 1 173 ? -8.546 -5.365 14.539 1.00 94.62 173 GLY A CA 1
ATOM 1239 C C . GLY A 1 173 ? -9.386 -4.579 15.550 1.00 94.62 173 GLY A C 1
ATOM 1240 O O . GLY A 1 173 ? -10.043 -5.191 16.391 1.00 94.62 173 GLY A O 1
ATOM 1241 N N . LYS A 1 174 ? -9.446 -3.247 15.431 1.00 93.31 174 LYS A N 1
ATOM 1242 C CA . LYS A 1 174 ? -10.369 -2.416 16.220 1.00 93.31 174 LYS A CA 1
ATOM 1243 C C . LYS A 1 174 ? -11.826 -2.673 15.863 1.00 93.31 174 LYS A C 1
ATOM 1245 O O . LYS A 1 174 ? -12.638 -2.892 16.755 1.00 93.31 174 LYS A O 1
ATOM 1250 N N . LEU A 1 175 ? -12.142 -2.672 14.572 1.00 93.12 175 LEU A N 1
ATOM 1251 C CA . LEU A 1 175 ? -13.499 -2.909 14.085 1.00 93.12 175 LEU A CA 1
ATOM 1252 C C . LEU A 1 175 ? -13.965 -4.349 14.359 1.00 93.12 175 LEU A C 1
ATOM 1254 O O . LEU A 1 175 ? -15.074 -4.557 14.840 1.00 93.12 175 LEU A O 1
ATOM 1258 N N . ALA A 1 176 ? -13.065 -5.325 14.220 1.00 92.12 176 ALA A N 1
ATOM 1259 C CA . ALA A 1 176 ? -13.313 -6.725 14.560 1.00 92.12 176 ALA A CA 1
ATOM 1260 C C . ALA A 1 176 ? -13.415 -7.004 16.080 1.00 92.12 176 ALA A C 1
ATOM 1262 O O . ALA A 1 176 ? -13.599 -8.155 16.481 1.00 92.12 176 ALA A O 1
ATOM 1263 N N . GLY A 1 177 ? -13.267 -5.993 16.946 1.00 90.19 177 GLY A N 1
ATOM 1264 C CA . GLY A 1 177 ? -13.407 -6.140 18.400 1.00 90.19 177 GLY A CA 1
ATOM 1265 C C . GLY A 1 177 ? -12.302 -6.973 19.062 1.00 90.19 177 GLY A C 1
ATOM 1266 O O . GLY A 1 177 ? -12.534 -7.645 20.073 1.00 90.19 177 GLY A O 1
ATOM 1267 N N . ILE A 1 178 ? -11.090 -6.968 18.500 1.00 91.88 178 ILE A N 1
ATOM 1268 C CA . ILE A 1 178 ? -9.957 -7.736 19.018 1.00 91.88 178 ILE A CA 1
ATOM 1269 C C . ILE A 1 178 ? -9.492 -7.151 20.361 1.00 91.88 178 ILE A C 1
ATOM 1271 O O . ILE A 1 178 ? -8.915 -6.072 20.424 1.00 91.88 178 ILE A O 1
ATOM 1275 N N . LYS A 1 179 ? -9.673 -7.915 21.447 1.00 85.88 179 LYS A N 1
ATOM 1276 C CA . LYS A 1 179 ? -9.462 -7.465 22.842 1.00 85.88 179 LYS A CA 1
ATOM 1277 C C . LYS A 1 179 ? -8.077 -6.893 23.169 1.00 85.88 179 LYS A C 1
ATOM 1279 O O . LYS A 1 179 ? -7.963 -6.114 24.108 1.00 85.88 179 LYS A O 1
ATOM 1284 N N . TRP A 1 180 ? -7.026 -7.312 22.463 1.00 84.94 180 TRP A N 1
ATOM 1285 C CA . TRP A 1 180 ? -5.658 -6.836 22.712 1.00 84.94 180 TRP A CA 1
ATOM 1286 C C . TRP A 1 180 ? -5.318 -5.542 21.960 1.00 84.94 180 TRP A C 1
ATOM 1288 O O . TRP A 1 180 ? -4.251 -4.977 22.191 1.00 84.94 180 TRP A O 1
ATOM 1298 N N . ILE A 1 181 ? -6.214 -5.057 21.096 1.00 87.38 181 ILE A N 1
ATOM 1299 C CA . ILE A 1 181 ? -6.067 -3.778 20.407 1.00 87.38 181 ILE A CA 1
ATOM 1300 C C . ILE A 1 181 ? -6.987 -2.770 21.099 1.00 87.38 181 ILE A C 1
ATOM 1302 O O . ILE A 1 181 ? -8.208 -2.860 20.973 1.00 87.38 181 ILE A O 1
ATOM 1306 N N . PRO A 1 182 ? -6.428 -1.822 21.863 1.00 79.81 182 PRO A N 1
ATOM 1307 C CA . PRO A 1 182 ? -7.232 -0.884 22.623 1.00 79.81 182 PRO A CA 1
ATOM 1308 C C . PRO A 1 182 ? -7.930 0.130 21.712 1.00 79.81 182 PRO A C 1
ATOM 1310 O O . PRO A 1 182 ? -7.353 0.629 20.740 1.00 79.81 182 PRO A O 1
ATOM 1313 N N . ASP A 1 183 ? -9.159 0.483 22.077 1.00 80.81 183 ASP A N 1
ATOM 1314 C CA . ASP A 1 183 ? -9.905 1.552 21.427 1.00 80.81 183 ASP A CA 1
ATOM 1315 C C . ASP A 1 183 ? -9.523 2.907 22.047 1.00 80.81 183 ASP A C 1
ATOM 1317 O O . ASP A 1 183 ? -9.819 3.177 23.210 1.00 80.81 183 ASP A O 1
ATOM 1321 N N . GLY A 1 184 ? -8.792 3.734 21.294 1.00 74.31 184 GLY A N 1
ATOM 1322 C CA . GLY A 1 184 ? -8.385 5.074 21.732 1.00 74.31 184 GLY A CA 1
ATOM 1323 C C . GLY A 1 184 ? -7.306 5.129 22.825 1.00 74.31 184 GLY A C 1
ATOM 1324 O O . GLY A 1 184 ? -7.284 6.083 23.603 1.00 74.31 184 GLY A O 1
ATOM 1325 N N . ALA A 1 185 ? -6.400 4.144 22.916 1.00 77.75 185 ALA A N 1
ATOM 1326 C CA . ALA A 1 185 ? -5.271 4.242 23.848 1.00 77.75 185 ALA A CA 1
ATOM 1327 C C . ALA A 1 185 ? -4.206 5.231 23.361 1.00 77.75 185 ALA A C 1
ATOM 1329 O O . ALA A 1 185 ? -3.745 5.174 22.218 1.00 77.75 185 ALA A O 1
ATOM 1330 N N . PHE A 1 186 ? -3.756 6.084 24.279 1.00 78.31 186 PHE A N 1
ATOM 1331 C CA . PHE A 1 186 ? -2.660 7.014 24.049 1.00 78.31 186 PHE A CA 1
ATOM 1332 C C . PHE A 1 186 ? -1.373 6.495 24.681 1.00 78.31 186 PHE A C 1
ATOM 1334 O O . PHE A 1 186 ? -1.349 6.109 25.850 1.00 78.31 186 PHE A O 1
ATOM 1341 N N . LEU A 1 187 ? -0.284 6.532 23.916 1.00 82.44 187 LEU A N 1
ATOM 1342 C CA . LEU A 1 187 ? 1.057 6.354 24.469 1.00 82.44 187 LEU A CA 1
ATOM 1343 C C . LEU A 1 187 ? 1.506 7.655 25.160 1.00 82.44 187 LEU A C 1
ATOM 1345 O O . LEU A 1 187 ? 1.148 8.751 24.703 1.00 82.44 187 LEU A O 1
ATOM 1349 N N . PRO A 1 188 ? 2.326 7.586 26.224 1.00 85.69 188 PRO A N 1
ATOM 1350 C CA . PRO A 1 188 ? 2.942 8.784 26.780 1.00 85.69 188 PRO A CA 1
ATOM 1351 C C . PRO A 1 188 ? 3.761 9.485 25.687 1.00 85.69 188 PRO A C 1
ATOM 1353 O O . PRO A 1 188 ? 4.555 8.856 24.996 1.00 85.69 188 PRO A O 1
ATOM 1356 N N . GLN A 1 189 ? 3.532 10.789 25.498 1.00 90.06 189 GLN A N 1
ATOM 1357 C CA . GLN A 1 189 ? 4.208 11.613 24.479 1.00 90.06 189 GLN A CA 1
ATOM 1358 C C . GLN A 1 189 ? 4.058 11.118 23.024 1.00 90.06 189 GLN A C 1
ATOM 1360 O O . GLN A 1 189 ? 4.904 11.397 22.175 1.00 90.06 189 GLN A O 1
ATOM 1365 N N . GLN A 1 190 ? 2.949 10.454 22.687 1.00 90.44 190 GLN A N 1
ATOM 1366 C CA . GLN A 1 190 ? 2.713 9.872 21.358 1.00 90.44 190 GLN A CA 1
ATOM 1367 C C . GLN A 1 190 ? 2.961 10.814 20.170 1.00 90.44 190 GLN A C 1
ATOM 1369 O O . GLN A 1 190 ? 3.513 10.389 19.160 1.00 90.44 190 GLN A O 1
ATOM 1374 N N . LYS A 1 191 ? 2.598 12.100 20.281 1.00 92.56 191 LYS A N 1
ATOM 1375 C CA . LYS A 1 191 ? 2.857 13.087 19.215 1.00 92.56 191 LYS A CA 1
ATOM 1376 C C . LYS A 1 191 ? 4.355 13.239 18.929 1.00 92.56 191 LYS A C 1
ATOM 1378 O O . LYS A 1 191 ? 4.743 13.307 17.769 1.00 92.56 191 LYS A O 1
ATOM 1383 N N . ALA A 1 192 ? 5.180 13.259 19.977 1.00 94.38 192 ALA A N 1
ATOM 1384 C CA . ALA A 1 192 ? 6.631 13.350 19.853 1.00 94.38 192 ALA A CA 1
ATOM 1385 C C . ALA A 1 192 ? 7.226 12.054 19.287 1.00 94.38 192 ALA A C 1
ATOM 1387 O O . ALA A 1 192 ? 8.082 12.120 18.413 1.00 94.38 192 ALA A O 1
ATOM 1388 N N . ILE A 1 193 ? 6.723 10.891 19.717 1.00 94.75 193 ILE A N 1
ATOM 1389 C CA . ILE A 1 193 ? 7.140 9.586 19.180 1.00 94.75 193 ILE A CA 1
ATOM 1390 C C . ILE A 1 193 ? 6.835 9.504 17.681 1.00 94.75 193 ILE A C 1
ATOM 1392 O O . ILE A 1 193 ? 7.718 9.184 16.895 1.00 94.75 193 ILE A O 1
ATOM 1396 N N . ASN A 1 194 ? 5.616 9.856 17.267 1.00 95.56 194 ASN A N 1
ATOM 1397 C CA . ASN A 1 194 ? 5.224 9.823 15.858 1.00 95.56 194 ASN A CA 1
ATOM 1398 C C . ASN A 1 194 ? 6.037 10.814 15.016 1.00 95.56 194 ASN A C 1
ATOM 1400 O O . ASN A 1 194 ? 6.466 10.471 13.917 1.00 95.56 194 ASN A O 1
ATOM 1404 N N . ALA A 1 195 ? 6.298 12.017 15.537 1.00 96.44 1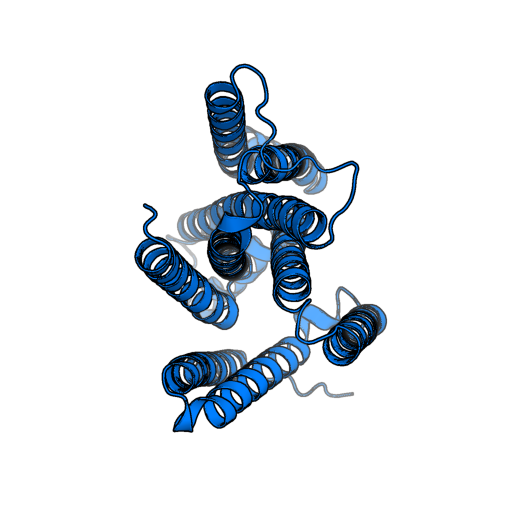95 ALA A N 1
ATOM 1405 C CA . ALA A 1 195 ? 7.156 12.990 14.867 1.00 96.44 195 ALA A CA 1
ATOM 1406 C C . ALA A 1 195 ? 8.596 12.474 14.721 1.00 96.44 195 ALA A C 1
ATOM 1408 O O . ALA A 1 195 ? 9.173 12.578 13.642 1.00 96.44 195 ALA A O 1
ATOM 1409 N N . LEU A 1 196 ? 9.157 11.869 15.773 1.00 96.94 196 LEU A N 1
ATOM 1410 C CA . LEU A 1 196 ? 10.493 11.280 15.742 1.00 96.94 196 LEU A CA 1
ATOM 1411 C C . LEU A 1 196 ? 10.572 10.137 14.726 1.00 96.94 196 LEU A C 1
ATOM 1413 O O . LEU A 1 196 ? 11.468 10.139 13.891 1.00 96.94 196 LEU A O 1
ATOM 1417 N N . LEU A 1 197 ? 9.622 9.200 14.754 1.00 97.19 197 LEU A N 1
ATOM 1418 C CA . LEU A 1 197 ? 9.556 8.095 13.795 1.00 97.19 197 LEU A CA 1
ATOM 1419 C C . LEU A 1 197 ? 9.473 8.612 12.355 1.00 97.19 197 LEU A C 1
ATOM 1421 O O . LEU A 1 197 ? 10.179 8.103 11.490 1.00 97.19 197 LEU A O 1
ATOM 1425 N N . MET A 1 198 ? 8.680 9.658 12.102 1.00 97.25 198 MET A N 1
ATOM 1426 C CA . MET A 1 198 ? 8.599 10.276 10.778 1.00 97.25 198 MET A CA 1
ATOM 1427 C C . MET A 1 198 ? 9.929 10.918 10.360 1.00 97.25 198 MET A C 1
ATOM 1429 O O . MET A 1 198 ? 10.365 10.737 9.227 1.00 97.25 198 MET A O 1
ATOM 1433 N N . ILE A 1 199 ? 10.604 11.636 11.261 1.00 97.75 199 ILE A N 1
ATOM 1434 C CA . ILE A 1 199 ? 11.916 12.240 10.980 1.00 97.75 199 ILE A CA 1
ATOM 1435 C C . ILE A 1 199 ? 12.950 11.158 10.663 1.00 97.75 199 ILE A C 1
ATOM 1437 O O . ILE A 1 199 ? 13.682 11.286 9.683 1.00 97.75 199 ILE A O 1
ATOM 1441 N N . VAL A 1 200 ? 12.996 10.078 11.448 1.00 97.62 200 VAL A N 1
ATOM 1442 C CA . VAL A 1 200 ? 13.921 8.966 11.197 1.00 97.62 200 VAL A CA 1
ATOM 1443 C C . VAL A 1 200 ? 13.580 8.271 9.876 1.00 97.62 200 VAL A C 1
ATOM 1445 O O . VAL A 1 200 ? 14.485 7.992 9.097 1.00 97.62 200 VAL A O 1
ATOM 1448 N N . ALA A 1 201 ? 12.298 8.059 9.564 1.00 97.06 201 ALA A N 1
ATOM 1449 C CA . ALA A 1 201 ? 11.880 7.503 8.279 1.00 97.06 201 ALA A CA 1
ATOM 1450 C C . ALA A 1 201 ? 12.339 8.369 7.094 1.00 97.06 201 ALA A C 1
ATOM 1452 O O . ALA A 1 201 ? 12.887 7.840 6.127 1.00 97.06 201 ALA A O 1
ATOM 1453 N N . LEU A 1 202 ? 12.174 9.694 7.176 1.00 96.50 202 LEU A N 1
ATOM 1454 C CA . LEU A 1 202 ? 12.646 10.626 6.146 1.00 96.50 202 LEU A CA 1
ATOM 1455 C C . LEU A 1 202 ? 14.174 10.639 6.036 1.00 96.50 202 LEU A C 1
ATOM 1457 O O . LEU A 1 202 ? 14.699 10.686 4.925 1.00 96.50 202 LEU A O 1
ATOM 1461 N N . ALA A 1 203 ? 14.888 10.549 7.159 1.00 95.50 203 ALA A N 1
ATOM 1462 C CA . ALA A 1 203 ? 16.342 10.434 7.160 1.00 95.50 203 ALA A CA 1
ATOM 1463 C C . ALA A 1 203 ? 16.797 9.145 6.460 1.00 95.50 203 ALA A C 1
ATOM 1465 O O . ALA A 1 203 ? 17.696 9.192 5.628 1.00 95.50 203 ALA A O 1
ATOM 1466 N N . LEU A 1 204 ? 16.144 8.008 6.722 1.00 94.25 204 LEU A N 1
ATOM 1467 C CA . LEU A 1 204 ? 16.436 6.752 6.025 1.00 94.25 204 LEU A CA 1
ATOM 1468 C C . LEU A 1 204 ? 16.086 6.813 4.532 1.00 94.25 204 LEU A C 1
ATOM 1470 O O . LEU A 1 204 ? 16.834 6.270 3.721 1.00 94.25 204 LEU A O 1
ATOM 1474 N N . CYS A 1 205 ? 15.008 7.507 4.146 1.00 93.00 205 CYS A N 1
ATOM 1475 C CA . CYS A 1 205 ? 14.703 7.769 2.735 1.00 93.00 205 CYS A CA 1
ATOM 1476 C C . CYS A 1 205 ? 15.835 8.561 2.070 1.00 93.00 205 CYS A C 1
ATOM 1478 O O . CYS A 1 205 ? 16.316 8.172 1.009 1.00 93.00 205 CYS A O 1
ATOM 1480 N N . TYR A 1 206 ? 16.301 9.629 2.722 1.00 91.62 206 TYR A N 1
ATOM 1481 C CA . TYR A 1 206 ? 17.436 10.418 2.252 1.00 91.62 206 TYR A CA 1
ATOM 1482 C C . TYR A 1 206 ? 18.702 9.562 2.124 1.00 91.62 206 TYR A C 1
ATOM 1484 O O . TYR A 1 206 ? 19.316 9.562 1.061 1.00 91.62 206 TYR A O 1
ATOM 1492 N N . PHE A 1 207 ? 19.044 8.771 3.147 1.00 88.75 207 PHE A N 1
ATOM 1493 C CA . PHE A 1 207 ? 20.215 7.892 3.110 1.00 88.75 207 PHE A CA 1
ATOM 1494 C C . PHE A 1 207 ? 20.124 6.828 2.020 1.00 88.75 207 PHE A C 1
ATOM 1496 O O . PHE A 1 207 ? 21.124 6.582 1.359 1.00 88.75 207 PHE A O 1
ATOM 1503 N N . THR A 1 208 ? 18.942 6.259 1.769 1.00 87.00 208 THR A N 1
ATOM 1504 C CA . THR A 1 208 ? 18.732 5.306 0.665 1.00 87.00 208 THR A CA 1
ATOM 1505 C C . THR A 1 208 ? 19.083 5.946 -0.680 1.00 87.00 208 THR A C 1
ATOM 1507 O O . THR A 1 208 ? 19.802 5.353 -1.477 1.00 87.00 208 THR A O 1
ATOM 1510 N N . VAL A 1 209 ? 18.640 7.184 -0.921 1.00 84.75 209 VAL A N 1
ATOM 1511 C CA . VAL A 1 209 ? 18.935 7.912 -2.166 1.00 84.75 209 VAL A CA 1
ATOM 1512 C C . VAL A 1 209 ? 20.415 8.282 -2.245 1.00 84.75 209 VAL A C 1
ATOM 1514 O O . VAL A 1 209 ? 21.061 8.043 -3.264 1.00 84.75 209 VAL A O 1
ATOM 1517 N N . THR A 1 210 ? 20.983 8.847 -1.178 1.00 82.31 210 THR A N 1
ATOM 1518 C CA . THR A 1 210 ? 22.378 9.304 -1.193 1.00 82.31 210 THR A CA 1
ATOM 1519 C C . THR A 1 210 ? 23.395 8.181 -1.143 1.00 82.31 210 THR A C 1
ATOM 1521 O O . THR A 1 210 ? 24.512 8.410 -1.577 1.00 82.31 210 THR A O 1
ATOM 1524 N N . ASP A 1 211 ? 23.063 7.006 -0.608 1.00 78.38 211 ASP A N 1
ATOM 1525 C CA . ASP A 1 211 ? 23.958 5.849 -0.663 1.00 78.38 211 ASP A CA 1
ATOM 1526 C C . ASP A 1 211 ? 24.074 5.392 -2.118 1.00 78.38 211 ASP A C 1
ATOM 1528 O O . ASP A 1 211 ? 25.172 5.349 -2.669 1.00 78.38 211 ASP A O 1
ATOM 1532 N N . ILE A 1 212 ? 22.942 5.183 -2.799 1.00 72.19 212 ILE A N 1
ATOM 1533 C CA . ILE A 1 212 ? 22.907 4.768 -4.210 1.00 72.19 212 ILE A CA 1
ATOM 1534 C C . ILE A 1 212 ? 23.574 5.805 -5.124 1.00 72.19 212 ILE A C 1
ATOM 1536 O O . ILE A 1 212 ? 24.309 5.443 -6.040 1.00 72.19 212 ILE A O 1
ATOM 1540 N N . MET A 1 213 ? 23.357 7.095 -4.861 1.00 67.62 213 MET A N 1
ATOM 1541 C CA . MET A 1 213 ? 23.945 8.202 -5.630 1.00 67.62 213 MET A CA 1
ATOM 1542 C C . MET A 1 213 ? 25.339 8.623 -5.123 1.00 67.62 213 MET A C 1
ATOM 1544 O O . MET A 1 213 ? 25.945 9.550 -5.661 1.00 67.62 213 MET A O 1
ATOM 1548 N N . GLY A 1 214 ? 25.827 8.007 -4.046 1.00 64.94 214 GLY A N 1
ATOM 1549 C CA . GLY A 1 214 ? 26.940 8.508 -3.251 1.00 64.94 214 GLY A CA 1
ATOM 1550 C C . GLY A 1 214 ? 28.318 8.092 -3.756 1.00 64.94 214 GLY A C 1
ATOM 1551 O O . GLY A 1 214 ? 28.468 7.087 -4.457 1.00 64.94 214 GLY A O 1
ATOM 1552 N N . PRO A 1 215 ? 29.371 8.813 -3.327 1.00 57.28 215 PRO A N 1
ATOM 1553 C CA . PRO A 1 215 ? 30.747 8.498 -3.696 1.00 57.28 215 PRO A CA 1
ATOM 1554 C C . PRO A 1 215 ? 31.189 7.125 -3.177 1.00 57.28 215 PRO A C 1
ATOM 1556 O O . PRO A 1 215 ? 32.096 6.540 -3.753 1.00 57.28 215 PRO A O 1
ATOM 1559 N N . THR A 1 216 ? 30.548 6.591 -2.130 1.00 61.03 216 THR A N 1
ATOM 1560 C CA . THR A 1 216 ? 30.829 5.261 -1.570 1.00 61.03 216 THR A CA 1
ATOM 1561 C C . THR A 1 216 ? 30.514 4.156 -2.575 1.00 61.03 216 THR A C 1
ATOM 1563 O O . THR A 1 216 ? 31.387 3.353 -2.885 1.00 61.03 216 THR A O 1
ATOM 1566 N N . ASN A 1 217 ? 29.314 4.158 -3.162 1.00 61.00 217 ASN A N 1
ATOM 1567 C CA . ASN A 1 217 ? 28.918 3.156 -4.152 1.00 61.00 217 ASN A CA 1
ATOM 1568 C C . ASN A 1 217 ? 29.584 3.402 -5.515 1.00 61.00 217 ASN A C 1
ATOM 1570 O O . ASN A 1 217 ? 29.972 2.445 -6.184 1.00 61.00 217 ASN A O 1
ATOM 1574 N N . ALA A 1 218 ? 29.848 4.664 -5.874 1.00 58.91 218 ALA A N 1
ATOM 1575 C CA . ALA A 1 218 ? 30.685 5.000 -7.029 1.00 58.91 218 ALA A CA 1
ATOM 1576 C C . ALA A 1 218 ? 32.141 4.510 -6.867 1.00 58.91 218 ALA A C 1
ATOM 1578 O O . ALA A 1 218 ? 32.738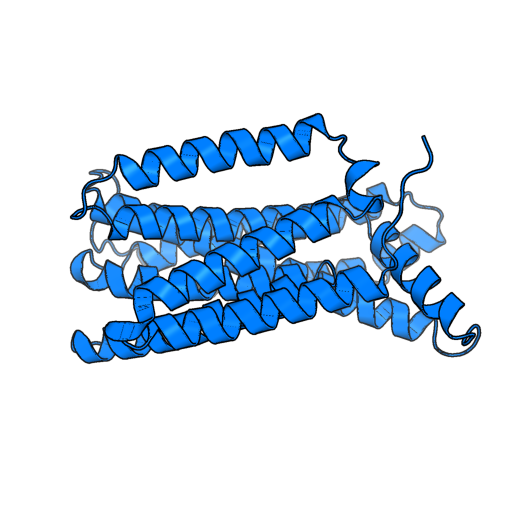 4.027 -7.827 1.00 58.91 218 ALA A O 1
ATOM 1579 N N . ALA A 1 219 ? 32.708 4.578 -5.658 1.00 54.59 219 ALA A N 1
ATOM 1580 C CA . ALA A 1 219 ? 34.037 4.055 -5.348 1.00 54.59 219 ALA A CA 1
ATOM 1581 C C . ALA A 1 219 ? 34.058 2.522 -5.285 1.00 54.59 219 ALA A C 1
ATOM 1583 O O . ALA A 1 219 ? 35.025 1.922 -5.745 1.00 54.59 219 ALA A O 1
ATOM 1584 N N . ILE A 1 220 ? 33.011 1.876 -4.762 1.00 58.47 220 ILE A N 1
ATOM 1585 C CA . ILE A 1 220 ? 32.869 0.410 -4.788 1.00 58.47 220 ILE A CA 1
ATOM 1586 C C . ILE A 1 220 ? 32.821 -0.078 -6.241 1.00 58.47 220 ILE A C 1
ATOM 1588 O O . ILE A 1 220 ? 33.588 -0.968 -6.598 1.00 58.47 220 ILE A O 1
ATOM 1592 N N . ALA A 1 221 ? 32.026 0.563 -7.103 1.00 59.41 221 ALA A N 1
ATOM 1593 C CA . ALA A 1 221 ? 31.979 0.253 -8.532 1.00 59.41 221 ALA A CA 1
ATOM 1594 C C . ALA A 1 221 ? 33.327 0.509 -9.239 1.00 59.41 221 ALA A C 1
ATOM 1596 O O . ALA A 1 221 ? 33.790 -0.328 -10.012 1.00 59.41 221 ALA A O 1
ATOM 1597 N N . ALA A 1 222 ? 34.002 1.625 -8.937 1.00 57.66 222 ALA A N 1
ATOM 1598 C CA . ALA A 1 222 ? 35.300 1.967 -9.526 1.00 57.66 222 ALA A CA 1
ATOM 1599 C C . ALA A 1 222 ? 36.452 1.041 -9.083 1.00 57.66 222 ALA A C 1
ATOM 1601 O O . ALA A 1 222 ? 37.422 0.884 -9.821 1.00 57.66 222 ALA A O 1
ATOM 1602 N N . ASN A 1 223 ? 36.350 0.411 -7.907 1.00 55.72 223 ASN A N 1
ATOM 1603 C CA . ASN A 1 223 ? 37.338 -0.542 -7.385 1.00 55.72 223 ASN A CA 1
ATOM 1604 C C . ASN A 1 223 ? 36.992 -2.014 -7.697 1.00 55.72 223 ASN A C 1
ATOM 1606 O O . ASN A 1 223 ? 37.575 -2.918 -7.101 1.00 55.72 223 ASN A O 1
ATOM 1610 N N . GLY A 1 224 ? 36.051 -2.272 -8.615 1.00 54.78 224 GLY A N 1
ATOM 1611 C CA . GLY A 1 224 ? 35.659 -3.632 -9.006 1.00 54.78 224 GLY A CA 1
ATOM 1612 C C . GLY A 1 224 ? 34.868 -4.389 -7.934 1.00 54.78 224 GLY A C 1
ATOM 1613 O O . GLY A 1 224 ? 34.839 -5.619 -7.944 1.00 54.78 224 GLY A O 1
ATOM 1614 N N . GLY A 1 225 ? 34.245 -3.674 -6.995 1.00 56.34 225 GLY A N 1
ATOM 1615 C CA . GLY A 1 225 ? 33.319 -4.253 -6.030 1.00 56.34 225 GLY A CA 1
ATOM 1616 C C . GLY A 1 225 ? 32.109 -4.874 -6.727 1.00 56.34 225 GLY A C 1
ATOM 1617 O O . GLY A 1 225 ? 31.626 -4.375 -7.743 1.00 56.34 225 GLY A O 1
ATOM 1618 N N . THR A 1 226 ? 31.625 -5.992 -6.190 1.00 54.97 226 THR A N 1
ATOM 1619 C CA . THR A 1 226 ? 30.476 -6.707 -6.749 1.00 54.97 226 THR A CA 1
ATOM 1620 C C . THR A 1 226 ? 29.182 -5.914 -6.533 1.00 54.97 226 THR A C 1
ATOM 1622 O O . THR A 1 226 ? 29.025 -5.218 -5.528 1.00 54.97 226 THR A O 1
ATOM 1625 N N . VAL A 1 227 ? 28.222 -6.048 -7.460 1.00 54.22 227 VAL A N 1
ATOM 1626 C CA . VAL A 1 227 ? 26.869 -5.447 -7.370 1.00 54.22 227 VAL A CA 1
ATOM 1627 C C . VAL A 1 227 ? 26.178 -5.801 -6.040 1.00 54.22 227 VAL A C 1
ATOM 1629 O O . VAL A 1 227 ? 25.431 -5.000 -5.482 1.00 54.22 227 VAL A O 1
ATOM 1632 N N . GLU A 1 228 ? 26.509 -6.963 -5.473 1.00 55.16 228 GLU A N 1
ATOM 1633 C CA . GLU A 1 228 ? 26.016 -7.448 -4.180 1.00 55.16 228 GLU A CA 1
ATOM 1634 C C . GLU A 1 228 ? 26.413 -6.557 -2.989 1.00 55.16 228 GLU A C 1
ATOM 1636 O O . GLU A 1 228 ? 25.626 -6.396 -2.054 1.00 55.16 228 GLU A O 1
ATOM 1641 N N . ALA A 1 229 ? 27.601 -5.940 -3.005 1.00 51.94 229 ALA A N 1
ATOM 1642 C CA . ALA A 1 229 ? 28.064 -5.092 -1.902 1.00 51.94 229 ALA A CA 1
ATOM 1643 C C . ALA A 1 229 ? 27.263 -3.780 -1.807 1.00 51.94 229 ALA A C 1
ATOM 1645 O O . ALA A 1 229 ? 26.909 -3.355 -0.707 1.00 51.94 229 ALA A O 1
ATOM 1646 N N . VAL A 1 230 ? 26.916 -3.193 -2.959 1.00 56.31 230 VAL A N 1
ATOM 1647 C CA . VAL A 1 230 ? 26.065 -1.993 -3.080 1.00 56.31 230 VAL A CA 1
ATOM 1648 C C . VAL A 1 230 ? 24.607 -2.312 -2.723 1.00 56.31 230 VAL A C 1
ATOM 1650 O O . VAL A 1 230 ? 23.959 -1.563 -1.992 1.00 56.31 230 VAL A O 1
ATOM 1653 N N . ALA A 1 231 ? 24.099 -3.467 -3.169 1.00 58.66 231 ALA A N 1
ATOM 1654 C CA . ALA A 1 231 ? 22.750 -3.928 -2.831 1.00 58.66 231 ALA A CA 1
ATOM 1655 C C . ALA A 1 231 ? 22.580 -4.190 -1.321 1.00 58.66 231 ALA A C 1
ATOM 1657 O O . ALA A 1 231 ? 21.509 -3.954 -0.760 1.00 58.66 231 ALA A O 1
ATOM 1658 N N . THR A 1 232 ? 23.648 -4.618 -0.637 1.00 62.38 232 THR A N 1
ATOM 1659 C CA . THR A 1 232 ? 23.612 -4.925 0.799 1.00 62.38 232 THR A CA 1
ATOM 1660 C C . THR A 1 232 ? 23.476 -3.665 1.662 1.00 62.38 232 THR A C 1
ATOM 1662 O O . THR A 1 232 ? 22.642 -3.653 2.565 1.00 62.38 232 THR A O 1
ATOM 1665 N N . SER A 1 233 ? 24.235 -2.589 1.406 1.00 64.50 233 SER A N 1
ATOM 1666 C CA . SER A 1 233 ? 24.146 -1.347 2.204 1.00 64.50 233 SER A CA 1
ATOM 1667 C C . SER A 1 233 ? 22.805 -0.638 2.016 1.00 64.50 233 SER A C 1
ATOM 1669 O O . SER A 1 233 ? 22.136 -0.285 2.990 1.00 64.50 233 SER A O 1
ATOM 1671 N N . THR A 1 234 ? 22.369 -0.516 0.763 1.00 71.88 234 THR A N 1
ATOM 1672 C CA . THR A 1 234 ? 21.090 0.096 0.391 1.00 71.88 234 THR A CA 1
ATOM 1673 C C . THR A 1 234 ? 19.897 -0.712 0.920 1.00 71.88 234 THR A C 1
ATOM 1675 O O . THR A 1 234 ? 18.926 -0.137 1.422 1.00 71.88 234 THR A O 1
ATOM 1678 N N . GLY A 1 235 ? 19.984 -2.046 0.892 1.00 79.25 235 GLY A N 1
ATOM 1679 C CA . GLY A 1 235 ? 18.959 -2.940 1.429 1.00 79.25 235 GLY A CA 1
ATOM 1680 C C . GLY A 1 235 ? 18.697 -2.743 2.926 1.00 79.25 235 GLY A C 1
ATOM 1681 O O . GLY A 1 235 ? 17.544 -2.825 3.364 1.00 79.25 235 GLY A O 1
ATOM 1682 N N . TRP A 1 236 ? 19.724 -2.413 3.719 1.00 84.88 236 TRP A N 1
ATOM 1683 C CA . TRP A 1 236 ? 19.553 -2.130 5.149 1.00 84.88 236 TRP A CA 1
ATOM 1684 C C . TRP A 1 236 ? 18.773 -0.843 5.407 1.00 84.88 236 TRP A C 1
ATOM 1686 O O . TRP A 1 236 ? 17.887 -0.839 6.266 1.00 84.88 236 TRP A O 1
ATOM 1696 N N . TYR A 1 237 ? 19.045 0.229 4.656 1.00 89.38 237 TYR A N 1
ATOM 1697 C CA . TYR A 1 237 ? 18.287 1.477 4.783 1.00 89.38 237 TYR A CA 1
ATOM 1698 C C . TYR A 1 237 ? 16.826 1.279 4.394 1.00 89.38 237 TYR A C 1
ATOM 1700 O O . TYR A 1 237 ? 15.938 1.688 5.144 1.00 89.38 237 TYR A O 1
ATOM 1708 N N . TYR A 1 238 ? 16.571 0.568 3.294 1.00 91.12 238 TYR A N 1
ATOM 1709 C CA . TYR A 1 238 ? 15.215 0.237 2.870 1.00 91.12 238 TYR A CA 1
ATOM 1710 C C . TYR A 1 238 ? 14.465 -0.604 3.910 1.00 91.12 238 TYR A C 1
ATOM 1712 O O . TYR A 1 238 ? 13.346 -0.272 4.300 1.00 91.12 238 TYR A O 1
ATOM 1720 N N . THR A 1 239 ? 15.101 -1.654 4.432 1.00 92.38 239 THR A N 1
ATOM 1721 C CA . THR A 1 239 ? 14.522 -2.481 5.502 1.00 92.38 239 THR A CA 1
ATOM 1722 C C . THR A 1 239 ? 14.230 -1.640 6.747 1.00 92.38 239 THR A C 1
ATOM 1724 O O . THR A 1 239 ? 13.172 -1.781 7.359 1.00 92.38 239 THR A O 1
ATOM 1727 N N . GLY A 1 240 ? 15.121 -0.704 7.086 1.00 94.94 240 GLY A N 1
ATOM 1728 C CA . GLY A 1 240 ? 14.903 0.275 8.146 1.00 94.94 240 GLY A CA 1
ATOM 1729 C C . GLY A 1 240 ? 13.670 1.152 7.903 1.00 94.94 240 GLY A C 1
ATOM 1730 O O . GLY A 1 240 ? 12.867 1.323 8.821 1.00 94.94 240 GLY A O 1
ATOM 1731 N N . ILE A 1 241 ? 13.469 1.656 6.675 1.00 96.06 241 ILE A N 1
ATOM 1732 C CA . ILE A 1 241 ? 12.259 2.408 6.295 1.00 96.06 241 ILE A CA 1
ATOM 1733 C C . ILE A 1 241 ? 11.020 1.557 6.554 1.00 96.06 241 ILE A C 1
ATOM 1735 O O . ILE A 1 241 ? 10.095 2.035 7.202 1.00 96.06 241 ILE A O 1
ATOM 1739 N N . VAL A 1 242 ? 11.003 0.303 6.096 1.00 97.06 242 VAL A N 1
ATOM 1740 C CA . VAL A 1 242 ? 9.846 -0.596 6.242 1.00 97.06 242 VAL A CA 1
ATOM 1741 C C . VAL A 1 242 ? 9.525 -0.858 7.713 1.00 97.06 242 VAL A C 1
ATOM 1743 O O . VAL A 1 242 ? 8.370 -0.735 8.119 1.00 97.06 242 VAL A O 1
ATOM 1746 N N . VAL A 1 243 ? 10.533 -1.154 8.537 1.00 97.94 243 VAL A N 1
ATOM 1747 C CA . VAL A 1 243 ? 10.343 -1.388 9.978 1.00 97.94 243 VAL A CA 1
ATOM 1748 C C . VAL A 1 243 ? 9.798 -0.140 10.674 1.00 97.94 243 VAL A C 1
ATOM 1750 O O . VAL A 1 243 ? 8.858 -0.233 11.464 1.00 97.94 243 VAL A O 1
ATOM 1753 N N . ILE A 1 244 ? 10.336 1.042 10.370 1.00 98.00 244 ILE A N 1
ATOM 1754 C CA . ILE A 1 244 ? 9.839 2.291 10.958 1.00 98.00 244 ILE A CA 1
ATOM 1755 C C . ILE A 1 244 ? 8.440 2.621 10.443 1.00 98.00 244 ILE A C 1
ATOM 1757 O O . ILE A 1 244 ? 7.596 3.026 11.236 1.00 98.00 244 ILE A O 1
ATOM 1761 N N . ALA A 1 245 ? 8.162 2.408 9.159 1.00 98.25 245 ALA A N 1
ATOM 1762 C CA . ALA A 1 245 ? 6.849 2.607 8.556 1.00 98.25 245 ALA A CA 1
ATOM 1763 C C . ALA A 1 245 ? 5.787 1.704 9.196 1.00 98.25 245 ALA A C 1
ATOM 1765 O O . ALA A 1 245 ? 4.677 2.152 9.473 1.00 98.25 245 ALA A O 1
ATOM 1766 N N . PHE A 1 246 ? 6.141 0.457 9.501 1.00 98.31 246 PHE A N 1
ATOM 1767 C CA . PHE A 1 246 ? 5.307 -0.471 10.256 1.00 98.31 246 PHE A CA 1
ATOM 1768 C C . PHE A 1 246 ? 4.979 0.079 11.645 1.00 98.31 246 PHE A C 1
ATOM 1770 O O . PHE A 1 246 ? 3.803 0.215 11.991 1.00 98.31 246 PHE A O 1
ATOM 1777 N N . ILE A 1 247 ? 5.998 0.455 12.422 1.00 97.75 247 ILE A N 1
ATOM 1778 C CA . ILE A 1 247 ? 5.799 1.026 13.761 1.00 97.75 247 ILE A CA 1
ATOM 1779 C C . ILE A 1 247 ? 4.943 2.296 13.670 1.00 97.75 247 ILE A C 1
ATOM 1781 O O . ILE A 1 247 ? 3.974 2.431 14.413 1.00 97.75 247 ILE A O 1
ATOM 1785 N N . LEU A 1 248 ? 5.247 3.182 12.720 1.00 97.31 248 LEU A N 1
ATOM 1786 C CA . LEU A 1 248 ? 4.517 4.422 12.474 1.00 97.31 248 LEU A CA 1
ATOM 1787 C C . LEU A 1 248 ? 3.047 4.151 12.114 1.00 97.31 248 LEU A C 1
ATOM 1789 O O . LEU A 1 248 ? 2.160 4.823 12.632 1.00 97.31 248 LEU A O 1
ATOM 1793 N N . GLY A 1 249 ? 2.760 3.145 11.285 1.00 97.00 249 GLY A N 1
ATOM 1794 C CA . GLY A 1 249 ? 1.393 2.721 10.968 1.00 97.00 249 GLY A CA 1
ATOM 1795 C C . GLY A 1 249 ? 0.610 2.311 12.216 1.00 97.00 249 GLY A C 1
ATOM 1796 O O . GLY A 1 249 ? -0.514 2.774 12.424 1.00 97.00 249 GLY A O 1
ATOM 1797 N N . VAL A 1 250 ? 1.226 1.524 13.103 1.00 95.75 250 VAL A N 1
ATOM 1798 C CA . VAL A 1 250 ? 0.612 1.147 14.385 1.00 95.75 250 VAL A CA 1
ATOM 1799 C C . VAL A 1 250 ? 0.383 2.375 15.265 1.00 95.75 250 VAL A C 1
ATOM 1801 O O . VAL A 1 250 ? -0.728 2.590 15.758 1.00 95.75 250 VAL A O 1
ATOM 1804 N N . THR A 1 251 ? 1.401 3.210 15.467 1.00 94.88 251 THR A N 1
ATOM 1805 C CA . THR A 1 251 ? 1.329 4.336 16.408 1.00 94.88 251 THR A CA 1
ATOM 1806 C C . THR A 1 251 ? 0.480 5.505 15.903 1.00 94.88 251 THR A C 1
ATOM 1808 O O . THR A 1 251 ? -0.003 6.289 16.726 1.00 94.88 251 THR A O 1
ATOM 1811 N N . LEU A 1 252 ? 0.253 5.631 14.590 1.00 94.81 252 LEU A N 1
ATOM 1812 C CA . LEU A 1 252 ? -0.671 6.607 14.002 1.00 94.81 252 LEU A CA 1
ATOM 1813 C C . LEU A 1 252 ? -2.138 6.189 14.137 1.00 94.81 252 LEU A C 1
ATOM 1815 O O . LEU A 1 252 ? -2.979 7.052 14.374 1.00 94.81 252 LEU A O 1
ATOM 1819 N N . VAL A 1 253 ? -2.454 4.895 14.021 1.00 95.06 253 VAL A N 1
ATOM 1820 C CA . VAL A 1 253 ? -3.850 4.410 14.035 1.00 95.06 253 VAL A CA 1
ATOM 1821 C C . VAL A 1 253 ? -4.337 4.035 15.438 1.00 95.06 253 VAL A C 1
ATOM 1823 O O . VAL A 1 253 ? -5.521 4.184 15.750 1.00 95.06 253 VAL A O 1
ATOM 1826 N N . THR A 1 254 ? -3.444 3.624 16.343 1.00 93.25 254 THR A N 1
ATOM 1827 C CA . THR A 1 254 ? -3.787 3.265 17.737 1.00 93.25 254 THR A CA 1
ATOM 1828 C C . THR A 1 254 ? -4.548 4.343 18.542 1.00 93.25 254 THR A C 1
ATOM 1830 O O . THR A 1 254 ? -5.487 3.961 19.240 1.00 93.25 254 THR A O 1
ATOM 1833 N N . PRO A 1 255 ? -4.270 5.658 18.446 1.00 92.56 255 PRO A N 1
ATOM 1834 C CA . PRO A 1 255 ? -4.985 6.661 19.239 1.00 92.56 255 PRO A CA 1
ATOM 1835 C C . PRO A 1 255 ? -6.368 7.014 18.676 1.00 92.56 255 PRO A C 1
ATOM 1837 O O . PRO A 1 255 ? -7.135 7.711 19.332 1.00 92.56 255 PRO A O 1
ATOM 1840 N N . ILE A 1 256 ? -6.688 6.576 17.455 1.00 92.69 256 ILE A N 1
ATOM 1841 C CA . ILE A 1 256 ? -7.946 6.926 16.792 1.00 92.69 256 ILE A CA 1
ATOM 1842 C C . ILE A 1 256 ? -9.059 6.014 17.321 1.00 92.69 256 ILE A C 1
ATOM 1844 O O . ILE A 1 256 ? -8.854 4.807 17.439 1.00 92.69 256 ILE A O 1
ATOM 1848 N N . GLY A 1 257 ? -10.220 6.569 17.666 1.00 90.56 257 GLY A N 1
ATOM 1849 C CA . GLY A 1 257 ? -11.347 5.785 18.181 1.00 90.56 257 GLY A CA 1
ATOM 1850 C C . GLY A 1 257 ? -12.055 4.965 17.096 1.00 90.56 257 GLY A C 1
ATOM 1851 O O . GLY A 1 257 ? -12.041 5.338 15.922 1.00 90.56 257 GLY A O 1
ATOM 1852 N N . GLY A 1 258 ? -12.725 3.881 17.490 1.00 87.94 258 GLY A N 1
ATOM 1853 C CA . GLY A 1 258 ? -13.499 2.989 16.622 1.00 87.94 258 GLY A CA 1
ATOM 1854 C C . GLY A 1 258 ? -14.537 3.724 15.770 1.00 87.94 258 GLY A C 1
ATOM 1855 O O . GLY A 1 258 ? -14.699 3.427 14.589 1.00 87.94 258 GLY A O 1
ATOM 1856 N N . ALA A 1 259 ? -15.175 4.749 16.343 1.00 88.88 259 ALA A N 1
ATOM 1857 C CA . ALA A 1 259 ? -16.169 5.574 15.656 1.00 88.88 259 ALA A CA 1
ATOM 1858 C C . ALA A 1 259 ? -15.602 6.347 14.451 1.00 88.88 259 ALA A C 1
ATOM 1860 O O . ALA A 1 259 ? -16.320 6.565 13.479 1.00 88.88 259 ALA A O 1
ATOM 1861 N N . ASP A 1 260 ? -14.320 6.724 14.493 1.00 93.12 260 ASP A N 1
ATOM 1862 C CA . ASP A 1 260 ? -13.651 7.491 13.436 1.00 93.12 260 ASP A CA 1
ATOM 1863 C C . ASP A 1 260 ? -12.881 6.579 12.450 1.00 93.12 260 ASP A C 1
ATOM 1865 O O . ASP A 1 260 ? -12.295 7.058 11.477 1.00 93.12 260 ASP A O 1
ATOM 1869 N N . MET A 1 261 ? -12.909 5.251 12.644 1.00 93.81 261 MET A N 1
ATOM 1870 C CA . MET A 1 261 ? -12.201 4.278 11.793 1.00 93.81 261 MET A CA 1
ATOM 1871 C C . MET A 1 261 ? -12.557 4.346 10.303 1.00 93.81 261 MET A C 1
ATOM 1873 O O . MET A 1 261 ? -11.634 4.214 9.497 1.00 93.81 261 MET A O 1
ATOM 1877 N N . PRO A 1 262 ? -13.815 4.589 9.877 1.00 94.19 262 PRO A N 1
ATOM 1878 C CA . PRO A 1 262 ? -14.119 4.709 8.452 1.00 94.19 262 PRO A CA 1
ATOM 1879 C C . PRO A 1 262 ? -13.298 5.801 7.746 1.00 94.19 262 PRO A C 1
ATOM 1881 O O . PRO A 1 262 ? -12.861 5.608 6.611 1.00 94.19 262 PRO A O 1
ATOM 1884 N N . VAL A 1 263 ? -13.025 6.921 8.426 1.00 95.69 263 VAL A N 1
ATOM 1885 C CA . VAL A 1 263 ? -12.191 8.017 7.899 1.00 95.69 263 VAL A CA 1
ATOM 1886 C C . VAL A 1 263 ? -10.739 7.564 7.746 1.00 95.69 263 VAL A C 1
ATOM 1888 O O . VAL A 1 263 ? -10.104 7.845 6.728 1.00 95.69 263 VAL A O 1
ATOM 1891 N N . VAL A 1 264 ? -10.225 6.820 8.730 1.00 95.44 264 VAL A N 1
ATOM 1892 C CA . VAL A 1 264 ? -8.869 6.252 8.697 1.00 95.44 264 VAL A CA 1
ATOM 1893 C C . VAL A 1 264 ? -8.724 5.268 7.546 1.00 95.44 264 VAL A C 1
ATOM 1895 O O . VAL A 1 264 ? -7.748 5.337 6.809 1.00 95.44 264 VAL A O 1
ATOM 1898 N N . ILE A 1 265 ? -9.704 4.389 7.341 1.00 96.38 265 ILE A N 1
ATOM 1899 C CA . ILE A 1 265 ? -9.686 3.413 6.247 1.00 96.38 265 ILE A CA 1
ATOM 1900 C C . ILE A 1 265 ? -9.686 4.123 4.889 1.00 96.38 265 ILE A C 1
ATOM 1902 O O . ILE A 1 265 ? -8.927 3.729 4.005 1.00 96.38 265 ILE A O 1
ATOM 1906 N N . ALA A 1 266 ? -10.462 5.199 4.728 1.00 96.19 266 ALA A N 1
ATOM 1907 C CA . ALA A 1 266 ? -10.433 6.016 3.515 1.00 96.19 266 ALA A CA 1
ATOM 1908 C C . ALA A 1 266 ? -9.065 6.694 3.295 1.00 96.19 266 ALA A C 1
ATOM 1910 O O . ALA A 1 266 ? -8.565 6.723 2.168 1.00 96.19 266 ALA A O 1
ATOM 1911 N N . LEU A 1 267 ? -8.423 7.178 4.365 1.00 96.88 267 LEU A N 1
ATOM 1912 C CA . LEU A 1 267 ? -7.084 7.769 4.287 1.00 96.88 267 LEU A CA 1
ATOM 1913 C C . LEU A 1 267 ? -6.028 6.718 3.910 1.00 96.88 267 LEU A C 1
ATOM 1915 O O . LEU A 1 267 ? -5.184 6.961 3.051 1.00 96.88 267 LEU A O 1
ATOM 1919 N N . LEU A 1 268 ? -6.096 5.528 4.506 1.00 97.19 268 LEU A N 1
ATOM 1920 C CA . LEU A 1 268 ? -5.192 4.422 4.193 1.00 97.19 268 LEU A CA 1
ATOM 1921 C C . LEU A 1 268 ? -5.425 3.878 2.774 1.00 97.19 268 LEU A C 1
ATOM 1923 O O . LEU A 1 268 ? -4.459 3.523 2.108 1.00 97.19 268 LEU A O 1
ATOM 1927 N N . ASN A 1 269 ? -6.661 3.908 2.259 1.00 96.62 269 ASN A N 1
ATOM 1928 C CA . ASN A 1 269 ? -6.953 3.619 0.849 1.00 96.62 269 ASN A CA 1
ATOM 1929 C C . ASN A 1 269 ? -6.237 4.604 -0.093 1.00 96.62 269 ASN A C 1
ATOM 1931 O O . ASN A 1 269 ? -5.648 4.216 -1.105 1.00 96.62 269 ASN A O 1
ATOM 1935 N N . SER A 1 270 ? -6.240 5.894 0.261 1.00 97.44 270 SER A N 1
ATOM 1936 C CA . SER A 1 270 ? -5.448 6.887 -0.464 1.00 97.44 270 SER A CA 1
ATOM 1937 C C . SER A 1 270 ? -3.959 6.543 -0.428 1.00 97.44 270 SER A C 1
ATOM 1939 O O . SER A 1 270 ? -3.278 6.627 -1.449 1.00 97.44 270 SER A O 1
ATOM 1941 N N . TYR A 1 271 ? -3.438 6.156 0.737 1.00 97.69 271 TYR A N 1
ATOM 1942 C CA . TYR A 1 271 ? -2.027 5.806 0.879 1.00 97.69 271 TYR A CA 1
ATOM 1943 C C . TYR A 1 271 ? -1.653 4.569 0.054 1.00 97.69 271 TYR A C 1
ATOM 1945 O O . TYR A 1 271 ? -0.633 4.619 -0.629 1.00 97.69 271 TYR A O 1
ATOM 1953 N N . SER A 1 272 ? -2.492 3.527 -0.017 1.00 96.75 272 SER A N 1
ATOM 1954 C CA . SER A 1 272 ? -2.257 2.412 -0.951 1.00 96.75 272 SER A CA 1
ATOM 1955 C C . SER A 1 272 ? -2.207 2.874 -2.410 1.00 96.75 272 SER A C 1
ATOM 1957 O O . SER A 1 272 ? -1.346 2.416 -3.157 1.00 96.75 272 SER A O 1
ATOM 1959 N N . GLY A 1 273 ? -3.064 3.819 -2.818 1.00 96.69 273 GLY A N 1
ATOM 1960 C CA . GLY A 1 273 ? -3.021 4.403 -4.163 1.00 96.69 273 GLY A CA 1
ATOM 1961 C C . GLY A 1 273 ? -1.722 5.170 -4.437 1.00 96.69 273 GLY A C 1
ATOM 1962 O O . GLY A 1 273 ? -1.074 4.959 -5.461 1.00 96.69 273 GLY A O 1
ATOM 1963 N N . LEU A 1 274 ? -1.289 6.012 -3.495 1.00 97.50 274 LEU A N 1
ATOM 1964 C CA . LEU A 1 274 ? -0.030 6.760 -3.596 1.00 97.50 274 LEU A CA 1
ATOM 1965 C C . LEU A 1 274 ? 1.198 5.835 -3.606 1.00 97.50 274 LEU A C 1
ATOM 1967 O O . LEU A 1 274 ? 2.118 6.064 -4.389 1.00 97.50 274 LEU A O 1
ATOM 1971 N N . ALA A 1 275 ? 1.205 4.773 -2.796 1.00 97.75 275 ALA A N 1
ATOM 1972 C CA . ALA A 1 275 ? 2.262 3.762 -2.799 1.00 97.75 275 ALA A CA 1
ATOM 1973 C C . ALA A 1 275 ? 2.310 2.991 -4.130 1.00 97.75 275 ALA A C 1
ATOM 1975 O O . ALA A 1 275 ? 3.392 2.771 -4.679 1.00 97.75 275 ALA A O 1
ATOM 1976 N N . ALA A 1 276 ? 1.150 2.649 -4.700 1.00 96.38 276 ALA A N 1
ATOM 1977 C CA . ALA A 1 276 ? 1.058 2.021 -6.016 1.00 96.38 276 ALA A CA 1
ATOM 1978 C C . ALA A 1 276 ? 1.561 2.951 -7.133 1.00 96.38 276 ALA A C 1
ATOM 1980 O O . ALA A 1 276 ? 2.296 2.504 -8.012 1.00 96.38 276 ALA A O 1
ATOM 1981 N N . ALA A 1 277 ? 1.246 4.249 -7.071 1.00 96.88 277 ALA A N 1
ATOM 1982 C CA . ALA A 1 277 ? 1.770 5.237 -8.014 1.00 96.88 277 ALA A CA 1
ATOM 1983 C C . ALA A 1 277 ? 3.294 5.379 -7.905 1.00 96.88 277 ALA A C 1
ATOM 1985 O O . ALA A 1 277 ? 3.983 5.390 -8.923 1.00 96.88 277 ALA A O 1
ATOM 1986 N N . ALA A 1 278 ? 3.823 5.431 -6.677 1.00 96.25 278 ALA A N 1
ATOM 1987 C CA . ALA A 1 278 ? 5.260 5.443 -6.426 1.00 96.25 278 ALA A CA 1
ATOM 1988 C C . ALA A 1 278 ? 5.919 4.176 -6.986 1.00 96.25 278 ALA A C 1
ATOM 1990 O O . ALA A 1 278 ? 6.879 4.274 -7.736 1.00 96.25 278 ALA A O 1
ATOM 1991 N N . THR A 1 279 ? 5.340 2.999 -6.736 1.00 93.94 279 THR A N 1
ATOM 1992 C CA . THR A 1 279 ? 5.784 1.733 -7.346 1.00 93.94 279 THR A CA 1
ATOM 1993 C C . THR A 1 279 ? 5.770 1.813 -8.874 1.00 93.94 279 THR A C 1
ATOM 1995 O O . THR A 1 279 ? 6.706 1.365 -9.519 1.00 93.94 279 THR A O 1
ATOM 1998 N N . GLY A 1 280 ? 4.761 2.451 -9.469 1.00 91.38 280 GLY A N 1
ATOM 1999 C CA . GLY A 1 280 ? 4.715 2.703 -10.908 1.00 91.38 280 GLY A CA 1
ATOM 2000 C C . GLY A 1 280 ? 5.919 3.487 -11.426 1.00 91.38 280 GLY A C 1
ATOM 2001 O O . GLY A 1 280 ? 6.455 3.138 -12.470 1.00 91.38 280 GLY A O 1
ATOM 2002 N N . PHE A 1 281 ? 6.391 4.489 -10.682 1.00 90.50 281 PHE A N 1
ATOM 2003 C CA . PHE A 1 281 ? 7.627 5.207 -11.009 1.00 90.50 281 PHE A CA 1
ATOM 2004 C C . PHE A 1 281 ? 8.898 4.385 -10.772 1.00 90.50 281 PHE A C 1
ATOM 2006 O O . PHE A 1 281 ? 9.897 4.656 -11.433 1.00 90.50 281 PHE A O 1
ATOM 2013 N N . VAL A 1 282 ? 8.871 3.407 -9.859 1.00 88.19 282 VAL A N 1
ATOM 2014 C CA . VAL A 1 282 ? 9.988 2.472 -9.630 1.00 88.19 282 VAL A CA 1
ATOM 2015 C C . VAL A 1 282 ? 10.206 1.579 -10.851 1.00 88.19 282 VAL A C 1
ATOM 2017 O O . VAL A 1 282 ? 11.338 1.414 -11.286 1.00 88.19 282 VAL A O 1
ATOM 2020 N N . ILE A 1 283 ? 9.125 1.037 -11.420 1.00 84.88 283 ILE A N 1
ATOM 2021 C CA . ILE A 1 283 ? 9.170 0.069 -12.532 1.00 84.88 283 ILE A CA 1
ATOM 2022 C C . ILE A 1 283 ? 8.721 0.659 -13.880 1.00 84.88 283 ILE A C 1
ATOM 2024 O O . ILE A 1 283 ? 8.257 -0.073 -14.749 1.00 84.88 283 ILE A O 1
ATOM 2028 N N . ASN A 1 284 ? 8.755 1.989 -14.029 1.00 85.06 284 ASN A N 1
ATOM 2029 C CA . ASN A 1 284 ? 8.349 2.714 -15.245 1.00 85.06 284 ASN A CA 1
ATOM 2030 C C . ASN A 1 284 ? 6.981 2.290 -15.837 1.00 85.06 284 ASN A C 1
ATOM 2032 O O . ASN A 1 284 ? 6.769 2.294 -17.051 1.00 85.06 284 ASN A O 1
ATOM 2036 N N . ASN A 1 285 ? 6.011 1.949 -14.984 1.00 85.62 285 ASN A N 1
ATOM 2037 C CA . ASN A 1 285 ? 4.709 1.439 -15.402 1.00 85.62 285 ASN A CA 1
ATOM 2038 C C . ASN A 1 285 ? 3.628 2.532 -15.384 1.00 85.62 285 ASN A C 1
ATOM 2040 O O . ASN A 1 285 ? 3.083 2.896 -14.336 1.00 85.62 285 ASN A O 1
ATOM 2044 N N . ASN A 1 286 ? 3.255 2.994 -16.580 1.00 86.75 286 ASN A N 1
ATOM 2045 C CA . ASN A 1 286 ? 2.259 4.050 -16.776 1.00 86.75 286 ASN A CA 1
ATOM 2046 C C . ASN A 1 286 ? 0.874 3.721 -16.190 1.00 86.75 286 ASN A C 1
ATOM 2048 O O . ASN A 1 286 ? 0.201 4.623 -15.688 1.00 86.75 286 ASN A O 1
ATOM 2052 N N . VAL A 1 287 ? 0.431 2.455 -16.215 1.00 88.69 287 VAL A N 1
ATOM 2053 C CA . VAL A 1 287 ? -0.869 2.074 -15.627 1.00 88.69 287 VAL A CA 1
ATOM 2054 C C . VAL A 1 287 ? -0.843 2.247 -14.123 1.00 88.69 287 VAL A C 1
ATOM 2056 O O . VAL A 1 287 ? -1.775 2.830 -13.576 1.00 88.69 287 VAL A O 1
ATOM 2059 N N . LEU A 1 288 ? 0.212 1.778 -13.455 1.00 91.00 288 LEU A N 1
ATOM 2060 C CA . LEU A 1 288 ? 0.343 1.912 -12.004 1.00 91.00 288 LEU A CA 1
ATOM 2061 C C . LEU A 1 288 ? 0.421 3.382 -11.580 1.00 91.00 288 LEU A C 1
ATOM 2063 O O . LEU A 1 288 ? -0.233 3.766 -10.612 1.00 91.00 288 LEU A O 1
ATOM 2067 N N . ILE A 1 289 ? 1.153 4.213 -12.332 1.00 93.88 289 ILE A N 1
ATOM 2068 C CA . ILE A 1 289 ? 1.239 5.660 -12.082 1.00 93.88 289 ILE A CA 1
ATOM 2069 C C . ILE A 1 289 ? -0.154 6.298 -12.176 1.00 93.88 289 ILE A C 1
ATOM 2071 O O . ILE A 1 289 ? -0.587 6.996 -11.254 1.00 93.88 289 ILE A O 1
ATOM 2075 N N . ILE A 1 290 ? -0.886 6.050 -13.266 1.00 93.19 290 ILE A N 1
ATOM 2076 C CA . ILE A 1 290 ? -2.189 6.685 -13.504 1.00 93.19 290 ILE A CA 1
ATOM 2077 C C . ILE A 1 290 ? -3.257 6.136 -12.550 1.00 93.19 290 ILE A C 1
ATOM 2079 O O . ILE A 1 290 ? -3.957 6.912 -11.902 1.00 93.19 290 ILE A O 1
ATOM 2083 N N . ALA A 1 291 ? -3.384 4.814 -12.425 1.00 92.38 291 ALA A N 1
ATOM 2084 C CA . ALA A 1 291 ? -4.381 4.193 -11.556 1.00 92.38 291 ALA A CA 1
ATOM 2085 C C . ALA A 1 291 ? -4.109 4.505 -10.077 1.00 92.38 291 ALA A C 1
ATOM 2087 O O . ALA A 1 291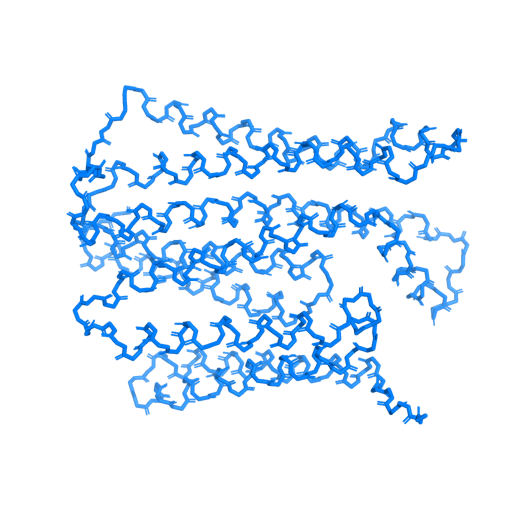 ? -5.025 4.904 -9.358 1.00 92.38 291 ALA A O 1
ATOM 2088 N N . GLY A 1 292 ? -2.853 4.398 -9.634 1.00 95.12 292 GLY A N 1
ATOM 2089 C CA . GLY A 1 292 ? -2.459 4.698 -8.260 1.00 95.12 292 GLY A CA 1
ATOM 2090 C C . GLY A 1 292 ? -2.712 6.158 -7.886 1.00 95.12 292 GLY A C 1
ATOM 2091 O O . GLY A 1 292 ? -3.316 6.433 -6.848 1.00 95.12 292 GLY A O 1
ATOM 2092 N N . SER A 1 293 ? -2.337 7.107 -8.751 1.00 95.56 293 SER A N 1
ATOM 2093 C CA . SER A 1 293 ? -2.565 8.537 -8.492 1.00 95.56 293 SER A CA 1
ATOM 2094 C C . SER A 1 293 ? -4.053 8.895 -8.453 1.00 95.56 293 SER A C 1
ATOM 2096 O O . SER A 1 293 ? -4.466 9.681 -7.599 1.00 95.56 293 SER A O 1
ATOM 2098 N N . LEU A 1 294 ? -4.878 8.270 -9.299 1.00 94.25 294 LEU A N 1
ATOM 2099 C CA . LEU A 1 294 ? -6.337 8.403 -9.256 1.00 94.25 294 LEU A CA 1
ATOM 2100 C C . LEU A 1 294 ? -6.935 7.883 -7.953 1.00 94.25 294 LEU A C 1
ATOM 2102 O O . LEU A 1 294 ? -7.734 8.583 -7.329 1.00 94.25 294 LEU A O 1
ATOM 2106 N N . VAL A 1 295 ? -6.550 6.675 -7.533 1.00 94.00 295 VAL A N 1
ATOM 2107 C CA . VAL A 1 295 ? -7.023 6.085 -6.275 1.00 94.00 295 VAL A CA 1
ATOM 2108 C C . VAL A 1 295 ? -6.574 6.946 -5.095 1.00 94.00 295 VAL A C 1
ATOM 2110 O O . VAL A 1 295 ? -7.410 7.302 -4.267 1.00 94.00 295 VAL A O 1
ATOM 2113 N N . GLY A 1 296 ? -5.310 7.379 -5.072 1.00 95.88 296 GLY A N 1
ATOM 2114 C CA . GLY A 1 296 ? -4.761 8.280 -4.058 1.00 95.88 296 GLY A CA 1
ATOM 2115 C C . GLY A 1 296 ? -5.547 9.586 -3.945 1.00 95.88 296 GLY A C 1
ATOM 2116 O O . GLY A 1 296 ? -6.110 9.897 -2.896 1.00 95.88 296 GLY A O 1
ATOM 2117 N N . ALA A 1 297 ? -5.679 10.324 -5.048 1.00 96.00 297 ALA A N 1
ATOM 2118 C CA . ALA A 1 297 ? -6.422 11.581 -5.065 1.00 96.00 297 ALA A CA 1
ATOM 2119 C C . ALA A 1 297 ? -7.897 11.391 -4.669 1.00 96.00 297 ALA A C 1
ATOM 2121 O O . ALA A 1 297 ? -8.426 12.157 -3.861 1.00 96.00 297 ALA A O 1
ATOM 2122 N N . SER A 1 298 ? -8.557 10.351 -5.190 1.00 93.75 298 SER A N 1
ATOM 2123 C CA . SER A 1 298 ? -9.953 10.052 -4.851 1.00 93.75 298 SER A CA 1
ATOM 2124 C C . SER A 1 298 ? -10.133 9.698 -3.374 1.00 93.75 298 SER A C 1
ATOM 2126 O O . SER A 1 298 ? -11.105 10.138 -2.763 1.00 93.75 298 SER A O 1
ATOM 2128 N N . GLY A 1 299 ? -9.177 8.978 -2.781 1.00 94.38 299 GLY A N 1
ATOM 2129 C CA . GLY A 1 299 ? -9.175 8.628 -1.368 1.00 94.38 299 GLY A CA 1
ATOM 2130 C C . GLY A 1 299 ? -9.038 9.860 -0.475 1.00 94.38 299 GLY A C 1
ATOM 2131 O O . GLY A 1 299 ? -9.843 10.016 0.433 1.00 94.38 299 GLY A O 1
ATOM 2132 N N . LEU A 1 300 ? -8.123 10.793 -0.774 1.00 95.19 300 LEU A N 1
ATOM 2133 C CA . LEU A 1 300 ? -7.999 12.052 -0.013 1.00 95.19 300 LEU A CA 1
ATOM 2134 C C . LEU A 1 300 ? -9.274 12.903 -0.076 1.00 95.19 300 LEU A C 1
ATOM 2136 O O . LEU A 1 300 ? -9.699 13.488 0.928 1.00 95.19 300 LEU A O 1
ATOM 2140 N N . ILE A 1 301 ? -9.898 12.967 -1.255 1.00 95.00 301 ILE A N 1
ATOM 2141 C CA . ILE A 1 301 ? -11.176 13.661 -1.444 1.00 95.00 301 ILE A CA 1
ATOM 2142 C C . ILE A 1 301 ? -12.268 12.971 -0.618 1.00 95.00 301 ILE A C 1
ATOM 2144 O O . ILE A 1 301 ? -13.003 13.648 0.102 1.00 95.00 301 ILE A O 1
ATOM 2148 N N . LEU A 1 302 ? -12.349 11.639 -0.673 1.00 93.94 302 LEU A N 1
ATOM 2149 C CA . LEU A 1 302 ? -13.310 10.853 0.096 1.00 93.94 302 LEU A CA 1
ATOM 2150 C C . LEU A 1 302 ? -13.116 11.045 1.604 1.00 93.94 302 LEU A C 1
ATOM 2152 O O . LEU A 1 302 ? -14.086 11.353 2.291 1.00 93.94 302 LEU A O 1
ATOM 2156 N N . THR A 1 303 ? -11.883 10.959 2.110 1.00 95.88 303 THR A N 1
ATOM 2157 C CA . THR A 1 303 ? -11.542 11.238 3.513 1.00 95.88 303 THR A CA 1
ATOM 2158 C C . THR A 1 303 ? -12.052 12.614 3.932 1.00 95.88 303 THR A C 1
ATOM 2160 O O . THR A 1 303 ? -12.729 12.733 4.948 1.00 95.88 303 THR A O 1
ATOM 2163 N N . SER A 1 304 ? -11.821 13.643 3.111 1.00 95.31 304 SER A N 1
ATOM 2164 C CA . SER A 1 304 ? -12.279 15.008 3.399 1.00 95.31 304 SER A CA 1
ATOM 2165 C C . SER A 1 304 ? -13.808 15.125 3.437 1.00 95.31 304 SER A C 1
ATOM 2167 O O . SER A 1 304 ? -14.361 15.847 4.268 1.00 95.31 304 SER A O 1
ATOM 2169 N N . ILE A 1 305 ? -14.511 14.427 2.540 1.00 94.94 305 ILE A N 1
ATOM 2170 C CA . ILE A 1 305 ? -15.980 14.378 2.522 1.00 94.94 305 ILE A CA 1
ATOM 2171 C C . ILE A 1 305 ? -16.502 13.658 3.771 1.00 94.94 305 ILE A C 1
ATOM 2173 O O . ILE A 1 305 ? -17.447 14.140 4.395 1.00 94.94 305 ILE A O 1
ATOM 2177 N N . MET A 1 306 ? -15.870 12.552 4.169 1.00 95.38 306 MET A N 1
ATOM 2178 C CA . MET A 1 306 ? -16.246 11.783 5.355 1.00 95.38 306 MET A CA 1
ATOM 2179 C C . MET A 1 306 ? -16.009 12.568 6.647 1.00 95.38 306 MET A C 1
ATOM 2181 O O . MET A 1 306 ? -16.917 12.619 7.474 1.00 95.38 306 MET A O 1
ATOM 2185 N N . CYS A 1 307 ? -14.868 13.256 6.793 1.00 95.00 307 CYS A N 1
ATOM 2186 C CA . CYS A 1 307 ? -14.614 14.153 7.926 1.00 95.00 307 CYS A CA 1
ATOM 2187 C C . CYS A 1 307 ? -15.748 15.174 8.082 1.00 95.00 307 CYS A C 1
ATOM 2189 O O . CYS A 1 307 ? -16.348 15.285 9.151 1.00 95.00 307 CYS A O 1
ATOM 2191 N N . LYS A 1 308 ? -16.116 15.858 6.990 1.00 94.75 308 LYS A N 1
ATOM 2192 C CA . LYS A 1 308 ? -17.208 16.843 6.998 1.00 94.75 308 LYS A CA 1
ATOM 2193 C C . LYS A 1 308 ? -18.553 16.212 7.352 1.00 94.75 308 LYS A C 1
ATOM 2195 O O . LYS A 1 308 ? -19.281 16.765 8.170 1.00 94.75 308 LYS A O 1
ATOM 2200 N N . ALA A 1 309 ? -18.874 15.058 6.769 1.00 94.50 309 ALA A N 1
ATOM 2201 C CA . ALA A 1 309 ? -20.117 14.342 7.046 1.00 94.50 309 ALA A CA 1
ATOM 2202 C C . ALA A 1 309 ? -20.215 13.867 8.508 1.00 94.50 309 ALA A C 1
ATOM 2204 O O . ALA A 1 309 ? -21.309 13.811 9.062 1.00 94.50 309 ALA A O 1
ATOM 2205 N N . MET A 1 310 ? -19.078 13.572 9.143 1.00 92.50 310 MET A N 1
ATOM 2206 C CA . MET A 1 310 ? -18.979 13.134 10.540 1.00 92.50 310 MET A CA 1
ATOM 2207 C C . MET A 1 310 ? -18.733 14.285 11.529 1.00 92.50 310 MET A C 1
ATOM 2209 O O . MET A 1 310 ? -18.527 14.039 12.718 1.00 92.50 310 MET A O 1
ATOM 2213 N N . ASN A 1 311 ? -18.767 15.543 11.070 1.00 92.38 311 ASN A N 1
ATOM 2214 C CA . ASN A 1 311 ? -18.476 16.729 11.879 1.00 92.38 311 ASN A CA 1
ATOM 2215 C C . ASN A 1 311 ? -17.101 16.636 12.585 1.00 92.38 311 ASN A C 1
ATOM 2217 O O . ASN A 1 311 ? -16.973 16.789 13.807 1.00 92.38 311 ASN A O 1
ATOM 2221 N N . ARG A 1 312 ? -16.077 16.304 11.795 1.00 90.12 312 ARG A N 1
ATOM 2222 C CA . ARG A 1 312 ? -14.653 16.212 12.149 1.00 90.12 312 ARG A CA 1
ATOM 2223 C 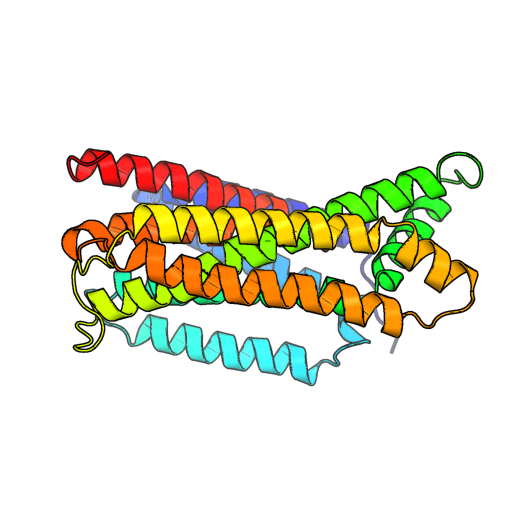C . ARG A 1 312 ? -13.815 17.004 11.139 1.00 90.12 312 ARG A C 1
ATOM 2225 O O . ARG A 1 312 ? -14.302 17.354 10.062 1.00 90.12 312 ARG A O 1
ATOM 2232 N N . SER A 1 313 ? -12.566 17.290 11.502 1.00 77.44 313 SER A N 1
ATOM 2233 C CA . SER A 1 313 ? -11.568 17.965 10.659 1.00 77.44 313 SER A CA 1
ATOM 2234 C C . SER A 1 313 ? -10.467 17.011 10.235 1.00 77.44 313 SER A C 1
ATOM 2236 O O . SER A 1 313 ? -9.926 16.361 11.157 1.00 77.44 313 SER A O 1
#

Radius of gyration: 21.12 Å; chains: 1; bounding box: 65×40×59 Å